Protein 1US0 (pdb70)

InterPro domains:
  IPR018170 Aldo/keto reductase, conserved site [PS00062] (145-162)
  IPR018170 Aldo/keto reductase, conserved site [PS00063] (261-276)
  IPR018170 Aldo/keto reductase, conserved site [PS00798] (39-56)
  IPR020471 Aldo-keto reductase [PIRSF000097] (2-316)
  IPR020471 Aldo-keto reductase [PR00069] (35-59)
  IPR020471 Aldo-keto reductase [PR00069] (95-113)
  IPR020471 Aldo-keto reductase [PR00069] (145-162)
  IPR020471 Aldo-keto reductase [PR00069] (181-210)
  IPR020471 Aldo-keto reductase [PR00069] (228-252)
  IPR020471 Aldo-keto reductase [PTHR11732] (6-294)
  IPR023210 NADP-dependent oxidoreductase domain [PF00248] (16-289)
  IPR036812 NAD(P)-dependent oxidoreductase domain superfamily [G3DSA:3.20.20.100] (2-316)
  IPR036812 NAD(P)-dependent oxidoreductase domain superfamily [SSF51430] (1-311)

Secondary structure (P-SEA, 3-state):
cccccccccccccccbbbbccccccccaaaaaaaaaaacccbbbbbcccccaaaaaaaaaaaaaacccccccbbbbbbbcccccccccaaaaaaaaaaaacccccccccccccccccccccccccccccccccccccaaaaaaaaaaaaaaccccccccccccaaaaaaaaacccccccccbbbbbbcccccaaaaaaaaaaacbbbbbccccccccccccccccccccccaaaaaaaaaacccaaaaaaaccccccbbbbbbbccaaaaaaaaccccccccaaaaaaaaacccccccccccccccccccccc

B-factor: mean 8.58, std 7.35, range [2.4, 56.89]

Sequence (313 aa):
MASRILLNNGAKMPILLGLGTWKSPPGQVTEAVKVAIDVGYRRHIDCAHVYQNENEVGVAIQEKLREEQVVVKREELFIVSKLWCTYHHEEKGLVKGACQKTLSDLLKKLDDYLDLYLIHWPPTGFKPPGKEFFPLDESGNVVPSSDDTTNNIILDTWAAMEELVDEGLVKAIGISNFNHHLLQVEMMIILNKPGLKYKPAVNQIECHPYYLLTTQQEEKKLLIIQQYYCCQQSSKKGGIIVVTAYSPLGSPDRRPWAKPEDPSLLEDPPRIKAIAAKHNKTTAQVLIRFPMQRNLVVIPKSVTPERIAAEENNFKVFFDDFFELSSQDMTTLLSYNRNWWRRVVCCALLSCTTSSHHKDYPFFH

Solvent-accessible surface area: 13868 Å² total

Foldseek 3Di:
DDQWDAWPLGDTHGLEEAECQPPDLVQLLVLLLLLLLLPHQEYEEEVVSVRLLSLLVNVVVCCVVVSDPPSSHAYEYEDAQLQLDLVRRVVSLVVSCVSSVHQAHAEYEHAAQFHAHHDDDSFPADPVLAGHGDPDGNQSSVVSVVVCCVVRRYSFYAYELAAVVRLVCQVPRVPRDDRHREYEYADELQRHCPPNCVSCVVVRYAYEHECLQVPCPDPPDDPPDDGQQPDPVLCVLCVVQ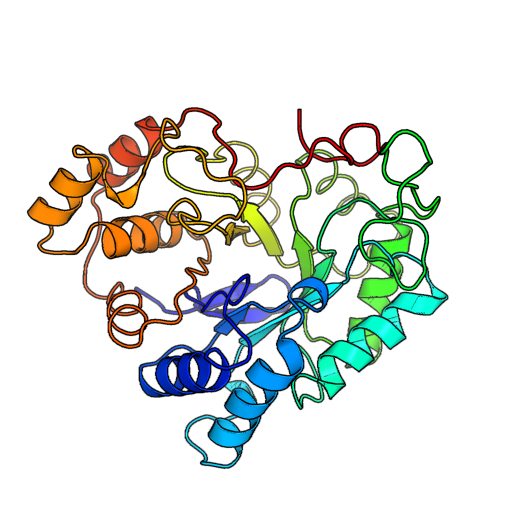VAHSLLSSSLLVVVVRHRYHYYDSPSVCSNSNVVNPPDDDDPVSNVVSNVNHNNDDPDADPSHVPTPRNHDD

GO terms:
  GO:0001758 retinal dehydrogenase (NAD+) activity (F, IDA)
  GO:0006060 D-sorbitol metabolic process (P, IDA)
  GO:0052650 all-trans-retinol dehydrogenase (NADP+) activity (F, EXP)
  GO:0004032 aldose reductase (NADPH) activity (F, EXP)
  GO:0047655 allyl-alcohol dehydrogenase activity (F, EXP)
  GO:0047956 glycerol dehydrogenase (NADP+) activity (F, EXP)
  GO:0001523 retinoid metabolic process (P, IMP)
  GO:0005576 extracellular region (C, TAS)
  GO:0004032 aldose reductase (NADPH) activity (F, TAS)
  GO:0005975 carbohydrate metabolic process (P, TAS)
  GO:0036130 prostaglandin H2 endoperoxidase reductase activity (F, IDA)
  GO:0005739 mitochondrion (C, HTP)
  GO:0005829 cytosol (C, TAS)
  GO:0046370 fructose biosynthetic process (P, TAS)
  GO:0006700 C21-steroid hormone biosynthetic process (P, TAS)
  GO:0005515 protein binding (F, IPI)
  GO:0005654 nucleoplasm (C, IDA)
  GO:0005829 cytosol (C, IDA)
  GO:0043795 glyceraldehyde oxidoreductase activity (F, IDA)
  GO:0004032 aldose reductase (NADPH) activity (F, IDA)

Nearest PDB structures (foldseek):
  6td8-assembly1_A  TM=1.002E+00  e=3.455E-65  Homo sapiens
  3lep-assembly1_A  TM=1.002E+00  e=6.275E-65  Homo sapiens
  3ld5-assembly1_A  TM=1.003E+00  e=8.977E-65  Homo sapiens
  6y1p-assembly1_A  TM=1.002E+00  e=1.011E-64  Homo sapiens
  2agt-assembly1_A  TM=1.002E+00  e=3.336E-64  Homo sapiens

CATH classification: 3.20.20.100

Organism: Homo sapiens (NCBI:txid9606)

Radius of gyration: 18.64 Å; Cα contacts (8 Å, |Δi|>4): 687; chains: 1; bounding box: 49×40×48 Å

Structure (mmCIF, N/CA/C/O backbone):
data_1US0
#
_entry.id   1US0
#
_cell.length_a   49.280
_cell.length_b   66.590
_cell.length_c   47.260
_cell.angle_alpha   90.00
_cell.angle_beta   92.40
_cell.angle_gamma   90.00
#
_symmetry.space_group_name_H-M   'P 1 21 1'
#
loop_
_entity.id
_entity.type
_entity.pdbx_description
1 polymer 'ALDOSE REDUCTASE'
2 non-polymer 'NADPH DIHYDRO-NICOTINAMIDE-ADENINE-DINUCLEOTIDE PHOSPHATE'
3 non-polymer IDD594
4 non-polymer 'CITRIC ACID'
5 water water
#
loop_
_atom_site.group_PDB
_atom_site.id
_atom_site.type_symbol
_atom_site.label_atom_id
_atom_site.label_alt_id
_atom_site.label_comp_id
_atom_site.label_asym_id
_atom_site.label_entity_id
_atom_site.label_seq_id
_atom_site.pdbx_PDB_ins_code
_atom_site.Cartn_x
_atom_site.Cartn_y
_atom_site.Cartn_z
_atom_site.occupancy
_atom_site.B_iso_or_equiv
_atom_site.auth_seq_id
_atom_site.auth_comp_id
_atom_site.auth_asym_id
_atom_site.auth_atom_id
_atom_site.pdbx_PDB_model_num
ATOM 1 N N . MET A 1 1 ? 18.709 11.104 41.491 0.80 38.73 0 MET A N 1
ATOM 2 C CA . MET A 1 1 ? 17.937 11.685 40.368 0.80 18.87 0 MET A CA 1
ATOM 3 C C . MET A 1 1 ? 16.479 11.264 40.309 0.80 18.00 0 MET A C 1
ATOM 4 O O . MET A 1 1 ? 16.161 10.141 40.705 0.80 21.88 0 MET A O 1
ATOM 9 N N . ALA A 1 2 ? 15.555 12.152 39.893 1.00 19.11 1 ALA A N 1
ATOM 10 C CA . ALA A 1 2 ? 14.153 11.844 39.611 1.00 21.42 1 ALA A CA 1
ATOM 11 C C . ALA A 1 2 ? 14.014 10.631 38.728 1.00 14.74 1 ALA A C 1
ATOM 12 O O . ALA A 1 2 ? 14.644 10.406 37.752 1.00 18.88 1 ALA A O 1
ATOM 14 N N . SER A 1 3 ? 13.077 9.810 39.095 1.00 12.44 2 SER A N 1
ATOM 15 C CA . SER A 1 3 ? 13.017 8.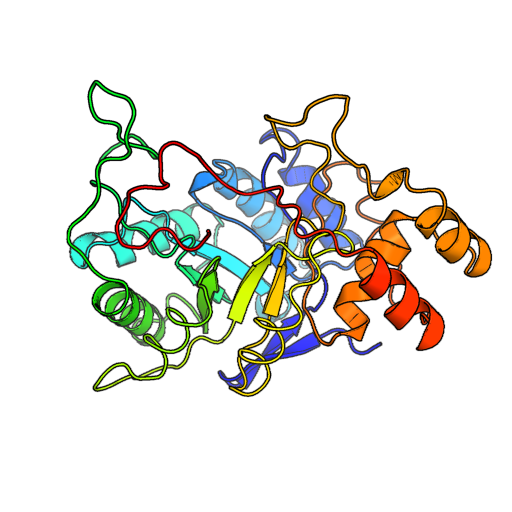507 38.519 1.00 11.44 2 SER A CA 1
ATOM 16 C C . SER A 1 3 ? 12.245 8.462 37.208 1.00 6.38 2 SER A C 1
ATOM 17 O O . SER A 1 3 ? 12.398 7.462 36.511 1.00 6.10 2 SER A O 1
ATOM 20 N N . ARG A 1 4 ? 11.435 9.462 36.891 1.00 6.33 3 ARG A N 1
ATOM 21 C CA . ARG A 1 4 ? 10.593 9.412 35.703 1.00 5.88 3 ARG A CA 1
ATOM 22 C C . ARG A 1 4 ? 10.791 10.674 34.880 1.00 6.50 3 ARG A C 1
ATOM 23 O O . ARG A 1 4 ? 11.139 11.709 35.410 1.00 10.28 3 ARG A O 1
ATOM 31 N N . ILE A 1 5 ? 10.519 10.546 33.584 1.00 5.74 4 ILE A N 1
ATOM 32 C CA . ILE A 1 5 ? 10.571 11.633 32.619 1.00 6.20 4 ILE A CA 1
ATOM 33 C C . ILE A 1 5 ? 9.172 11.830 32.066 1.00 6.04 4 ILE A C 1
ATOM 34 O O . ILE A 1 5 ? 8.408 10.887 31.787 1.00 6.48 4 ILE A O 1
ATOM 39 N N . LEU A 1 6 ? 8.793 13.088 31.859 1.00 7.23 5 LEU A N 1
ATOM 40 C CA . LEU A 1 6 ? 7.495 13.415 31.309 1.00 7.53 5 LEU A CA 1
ATOM 41 C C . LEU A 1 6 ? 7.475 13.258 29.812 1.00 7.42 5 LEU A C 1
ATOM 42 O O . LEU A 1 6 ? 8.283 13.868 29.108 1.00 10.24 5 LEU A O 1
ATOM 47 N N . LEU A 1 7 ? 6.513 12.500 29.322 1.00 5.95 6 LEU A N 1
ATOM 48 C CA . LEU A 1 7 ? 6.291 12.318 27.892 1.00 5.56 6 LEU A CA 1
ATOM 49 C C . LEU A 1 7 ? 5.297 13.349 27.360 1.00 5.86 6 LEU A C 1
ATOM 50 O O . LEU A 1 7 ? 4.490 13.935 28.101 1.00 6.30 6 LEU A O 1
ATOM 55 N N . ASN A 1 8 ? 5.327 13.486 26.043 1.00 5.73 7 ASN A N 1
ATOM 56 C CA . ASN A 1 8 ? 4.427 14.403 25.339 1.00 5.81 7 ASN A CA 1
ATOM 57 C C . ASN A 1 8 ? 3.007 13.907 25.217 1.00 5.85 7 ASN A C 1
ATOM 58 O O . ASN A 1 8 ? 2.154 14.594 24.639 1.00 7.05 7 ASN A O 1
ATOM 63 N N . ASN A 1 9 ? 2.647 12.770 25.851 1.00 5.77 8 ASN A N 1
ATOM 64 C CA . ASN A 1 9 ? 1.278 12.390 26.060 1.00 5.89 8 ASN A CA 1
ATOM 65 C C . ASN A 1 9 ? 0.795 12.725 27.471 1.00 5.93 8 ASN A C 1
ATOM 66 O O . ASN A 1 9 ? -0.345 12.368 27.816 1.00 7.19 8 ASN A O 1
ATOM 71 N N . GLY A 1 10 ? 1.625 13.396 28.258 1.00 6.35 9 GLY A N 1
ATOM 72 C CA . GLY A 1 10 ? 1.244 13.752 29.601 1.00 7.46 9 GLY A CA 1
ATOM 73 C C . GLY A 1 10 ? 1.527 12.721 30.679 1.00 7.56 9 GLY A C 1
ATOM 74 O O . GLY A 1 10 ? 1.282 13.035 31.847 1.00 10.39 9 GLY A O 1
ATOM 75 N N . ALA A 1 11 ? 1.993 11.538 30.311 1.00 6.52 10 ALA A N 1
ATOM 76 C CA . ALA A 1 11 ? 2.329 10.490 31.259 1.00 6.72 10 ALA A CA 1
ATOM 77 C C . ALA A 1 11 ? 3.816 10.540 31.587 1.00 6.28 10 ALA A C 1
ATOM 78 O O . ALA A 1 11 ? 4.624 11.021 30.838 1.00 7.80 10 ALA A O 1
ATOM 80 N N . LYS A 1 12 ? 4.154 9.909 32.720 1.00 6.20 11 LYS A N 1
ATOM 81 C CA . LYS A 1 12 ? 5.519 9.835 33.152 1.00 6.13 11 LYS A CA 1
ATOM 82 C C . LYS A 1 12 ? 6.078 8.411 32.936 1.00 5.87 11 LYS A C 1
ATOM 83 O O . LYS A 1 12 ? 5.394 7.416 33.169 1.00 7.53 11 LYS A O 1
ATOM 89 N N . MET A 1 13 ? 7.316 8.362 32.472 1.00 4.94 12 MET A N 1
ATOM 90 C CA . MET A 1 13 ? 7.970 7.114 32.099 1.00 4.45 12 MET A CA 1
ATOM 91 C C . MET A 1 13 ? 9.211 6.908 32.970 1.00 4.18 12 MET A C 1
ATOM 92 O O . MET A 1 13 ? 10.074 7.780 33.030 1.00 4.85 12 MET A O 1
ATOM 97 N N . PRO A 1 14 ? 9.352 5.754 33.625 1.00 3.89 13 PRO A N 1
ATOM 98 C CA . PRO A 1 14 ? 10.586 5.513 34.394 1.00 3.93 13 PRO A CA 1
ATOM 99 C C . PRO A 1 14 ? 11.798 5.505 33.489 1.00 3.92 13 PRO A C 1
ATOM 100 O O . PRO A 1 14 ? 11.828 4.826 32.459 1.00 4.29 13 PRO A O 1
ATOM 104 N N . ILE A 1 15 ? 12.838 6.233 33.912 1.00 4.10 14 ILE A N 1
ATOM 105 C CA . ILE A 1 15 ? 14.047 6.362 33.112 1.00 4.43 14 ILE A CA 1
ATOM 106 C C A ILE A 1 15 ? 14.936 5.140 33.040 0.65 4.01 14 ILE A C 1
ATOM 107 C C B ILE A 1 15 ? 14.843 5.050 33.236 0.35 3.74 14 ILE A C 1
ATOM 108 O O A ILE A 1 15 ? 15.829 5.092 32.213 0.65 4.16 14 ILE A O 1
ATOM 109 O O B ILE A 1 15 ? 15.658 4.832 32.323 0.35 5.01 14 ILE A O 1
ATOM 114 N N A LEU A 1 16 ? 14.664 4.195 33.948 0.65 3.72 15 LEU A N 1
ATOM 115 N N B LEU A 1 16 ? 14.681 4.161 34.207 0.35 3.71 15 LEU A N 1
ATOM 116 C CA A LEU A 1 16 ? 15.410 2.941 33.949 0.65 3.38 15 LEU A CA 1
ATOM 117 C CA B LEU A 1 16 ? 15.248 2.820 34.194 0.35 4.45 15 LEU A CA 1
ATOM 118 C C A LEU A 1 16 ? 14.371 1.839 33.819 0.65 3.80 15 LEU A C 1
ATOM 119 C C B LEU A 1 16 ? 14.217 1.788 33.773 0.35 4.08 15 LEU A C 1
ATOM 120 O O A LEU A 1 16 ? 13.415 1.754 34.585 0.65 6.14 15 LEU A O 1
ATOM 121 O O B LEU A 1 16 ? 13.163 1.756 34.386 0.35 4.24 15 LEU A O 1
ATOM 130 N N . GLY A 1 17 ? 14.579 0.964 32.822 1.00 3.49 16 GLY A N 1
ATOM 131 C CA . GLY A 1 17 ? 13.750 -0.200 32.616 1.00 3.60 16 GLY A CA 1
ATOM 132 C C . GLY A 1 17 ? 14.629 -1.435 32.425 1.00 3.24 16 GLY A C 1
ATOM 133 O O . GLY A 1 17 ? 15.820 -1.362 32.229 1.00 4.16 16 GLY A O 1
ATOM 134 N N . LEU A 1 18 ? 13.937 -2.592 32.470 1.00 3.21 17 LEU A N 1
ATOM 135 C CA . LEU A 1 18 ? 14.588 -3.873 32.248 1.00 2.99 17 LEU A CA 1
ATOM 136 C C . LEU A 1 18 ? 14.376 -4.319 30.802 1.00 2.76 17 LEU A C 1
ATOM 137 O O . LEU A 1 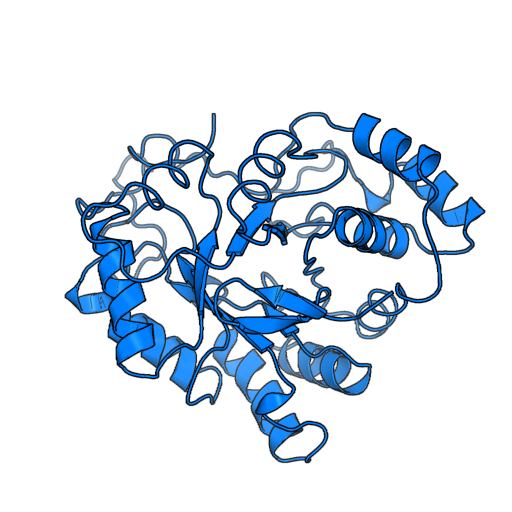18 ? 13.234 -4.478 30.352 1.00 3.49 17 LEU A O 1
ATOM 142 N N . GLY A 1 19 ? 15.486 -4.578 30.113 1.00 2.73 18 GLY A N 1
ATOM 143 C CA . GLY A 1 19 ? 15.418 -5.162 28.786 1.00 2.89 18 GLY A CA 1
ATOM 144 C C . GLY A 1 19 ? 15.168 -6.669 28.855 1.00 2.69 18 GLY A C 1
ATOM 145 O O . GLY A 1 19 ? 15.559 -7.328 29.815 1.00 3.33 18 GLY A O 1
ATOM 146 N N . THR A 1 20 ? 14.553 -7.200 27.782 1.00 2.79 19 THR A N 1
ATOM 147 C CA . THR A 1 20 ? 14.176 -8.603 27.740 1.00 2.86 19 THR A CA 1
ATOM 148 C C . THR A 1 20 ? 14.578 -9.324 26.462 1.00 2.90 19 THR A C 1
ATOM 149 O O . THR A 1 20 ? 14.284 -10.524 26.332 1.00 3.50 19 THR A O 1
ATOM 153 N N . TRP A 1 21 ? 15.249 -8.659 25.516 1.00 2.88 20 TRP A N 1
ATOM 154 C CA . TRP A 1 21 ? 15.715 -9.390 24.339 1.00 2.98 20 TRP A CA 1
ATOM 155 C C . TRP A 1 21 ? 16.812 -10.359 24.769 1.00 2.94 20 TRP A C 1
ATOM 156 O O . TRP A 1 21 ? 17.777 -9.945 25.426 1.00 3.27 20 TRP A O 1
ATOM 167 N N . LYS A 1 22 ? 16.653 -11.621 24.364 1.00 3.20 21 LYS A N 1
ATOM 168 C CA . LYS A 1 22 ? 17.582 -12.705 24.633 1.00 3.54 21 LYS A CA 1
ATOM 169 C C . LYS A 1 22 ? 17.384 -13.306 26.010 1.00 4.05 21 LYS A C 1
ATOM 170 O O . LYS A 1 22 ? 18.049 -14.288 26.336 1.00 6.59 21 LYS A O 1
ATOM 176 N N . SER A 1 23 ? 16.479 -12.764 26.827 1.00 3.56 22 SER A N 1
ATOM 177 C CA . SER A 1 23 ? 16.249 -13.350 28.135 1.00 3.67 22 SER A CA 1
ATOM 178 C C . SER A 1 23 ? 15.536 -14.679 27.929 1.00 4.00 22 SER A C 1
ATOM 179 O O . SER A 1 23 ? 14.441 -14.698 27.369 1.00 4.47 22 SER A O 1
ATOM 182 N N . PRO A 1 24 ? 16.135 -15.798 28.328 1.00 4.26 23 PRO A N 1
ATOM 183 C CA . PRO A 1 24 ? 15.534 -17.081 27.964 1.00 4.62 23 PRO A CA 1
ATOM 184 C C . PRO A 1 24 ? 14.165 -17.221 28.598 1.00 4.54 23 PRO A C 1
ATOM 185 O O . PRO A 1 24 ? 13.942 -16.757 29.721 1.00 4.76 23 PRO A O 1
ATOM 189 N N . PRO A 1 25 ? 13.265 -17.925 27.945 1.00 4.92 24 PRO A N 1
ATOM 190 C CA . PRO A 1 25 ? 11.920 -18.020 28.506 1.00 5.63 24 PRO A CA 1
ATOM 191 C C . PRO A 1 25 ? 11.858 -18.701 29.826 1.00 6.26 24 PRO A C 1
ATOM 192 O O . PRO A 1 25 ? 10.985 -18.376 30.627 1.00 7.93 24 PRO A O 1
ATOM 196 N N . GLY A 1 26 ? 12.795 -19.602 30.108 1.00 6.34 25 GLY A N 1
ATOM 197 C CA . GLY A 1 26 ? 12.859 -20.253 31.404 1.00 7.55 25 GLY A CA 1
ATOM 198 C C . GLY A 1 26 ? 13.512 -19.468 32.506 1.00 7.75 25 GLY A C 1
ATOM 199 O O . GLY A 1 26 ? 13.565 -19.904 33.639 1.00 10.30 25 GLY A O 1
ATOM 200 N N . GLN A 1 27 ? 14.030 -18.274 32.165 1.00 6.12 26 GLN A N 1
ATOM 201 C CA . GLN A 1 27 ? 14.674 -17.404 33.132 1.00 6.54 26 GLN A CA 1
ATOM 202 C C . GLN A 1 27 ? 13.972 -16.061 33.267 1.00 5.99 26 GLN A C 1
ATOM 203 O O . GLN A 1 27 ? 14.183 -15.359 34.272 1.00 7.12 26 GLN A O 1
ATOM 210 N N . VAL A 1 28 ? 13.214 -15.629 32.266 1.00 5.36 27 VAL A N 1
ATOM 211 C CA . VAL A 1 28 ? 12.767 -14.249 32.254 1.00 4.57 27 VAL A CA 1
ATOM 212 C C . VAL A 1 28 ? 11.641 -14.003 33.257 1.00 4.72 27 VAL A C 1
ATOM 213 O O . VAL A 1 28 ? 11.487 -12.880 33.732 1.00 4.54 27 VAL A O 1
ATOM 217 N N . THR A 1 29 ? 10.833 -15.022 33.598 1.00 4.85 28 THR A N 1
ATOM 218 C CA . THR A 1 29 ? 9.804 -14.793 34.603 1.00 4.57 28 THR A CA 1
ATOM 219 C C . THR A 1 29 ? 10.472 -14.414 35.932 1.00 4.64 28 THR A C 1
ATOM 220 O O . THR A 1 29 ? 10.090 -13.426 36.559 1.00 4.50 28 THR A O 1
ATOM 224 N N . GLU A 1 30 ? 11.465 -15.195 36.358 1.00 5.48 29 GLU A N 1
ATOM 225 C CA . GLU A 1 30 ? 12.177 -14.827 37.586 1.00 6.10 29 GLU A CA 1
ATOM 226 C C . GLU A 1 30 ? 12.877 -13.507 37.442 1.00 5.48 29 GLU A C 1
ATOM 227 O O . GLU A 1 30 ? 12.912 -12.718 38.393 1.00 6.21 29 GLU A O 1
ATOM 238 N N . ALA A 1 31 ? 13.470 -13.203 36.274 1.00 5.24 30 ALA A N 1
ATOM 239 C CA . ALA A 1 31 ? 14.173 -11.944 36.115 1.00 5.31 30 ALA A CA 1
ATOM 240 C C . ALA A 1 31 ? 13.237 -10.766 36.357 1.00 4.53 30 ALA A C 1
ATOM 241 O O . ALA A 1 31 ? 13.604 -9.801 37.031 1.00 5.02 30 ALA A O 1
ATOM 243 N N . VAL A 1 32 ? 12.051 -10.831 35.762 1.00 4.13 31 VAL A N 1
ATOM 244 C CA . VAL A 1 32 ? 11.103 -9.733 35.897 1.00 3.63 31 VAL A CA 1
ATOM 245 C C . VAL A 1 32 ? 10.560 -9.665 37.331 1.00 3.74 31 VAL A C 1
ATOM 246 O O . VAL A 1 32 ? 10.363 -8.573 37.857 1.00 4.00 31 VAL A O 1
ATOM 250 N N . LYS A 1 33 ? 10.306 -10.821 37.952 1.00 3.83 32 LYS A N 1
ATOM 251 C CA . LYS A 1 33 ? 9.877 -10.807 39.344 1.00 3.91 32 LYS A CA 1
ATOM 252 C C . LYS A 1 33 ? 10.913 -10.137 40.238 1.00 3.99 32 LYS A C 1
ATOM 253 O O . LYS A 1 33 ? 10.568 -9.295 41.076 1.00 4.26 32 LYS A O 1
ATOM 259 N N . VAL A 1 34 ? 12.178 -10.532 40.078 1.00 3.99 33 VAL A N 1
ATOM 260 C CA . VAL A 1 34 ? 13.246 -9.921 40.853 1.00 4.20 33 VAL A CA 1
ATOM 261 C C . VAL A 1 34 ? 13.323 -8.431 40.565 1.00 3.94 33 VAL A C 1
ATOM 262 O O . VAL A 1 34 ? 13.435 -7.615 41.484 1.00 4.25 33 VAL A O 1
ATOM 266 N N . ALA A 1 35 ? 13.273 -8.062 39.277 1.00 3.86 34 ALA A N 1
ATOM 267 C CA . ALA A 1 35 ? 13.359 -6.664 38.919 1.00 3.80 34 ALA A CA 1
ATOM 268 C C . ALA A 1 35 ? 12.280 -5.858 39.643 1.00 3.66 34 ALA A C 1
ATOM 269 O O . ALA A 1 35 ? 12.568 -4.818 40.230 1.00 3.78 34 ALA A O 1
ATOM 271 N N . ILE A 1 36 ? 11.032 -6.315 39.586 1.00 3.58 35 ILE A N 1
ATOM 272 C CA . ILE A 1 36 ? 9.968 -5.580 40.255 1.00 3.55 35 ILE A CA 1
ATOM 273 C C . ILE A 1 36 ? 10.215 -5.537 41.768 1.00 3.57 35 ILE A C 1
ATOM 274 O O . ILE A 1 36 ? 10.042 -4.496 42.410 1.00 4.05 35 ILE A O 1
ATOM 279 N N . ASP A 1 37 ? 10.654 -6.649 42.356 1.00 3.74 36 ASP A N 1
ATOM 280 C CA . ASP A 1 37 ? 10.928 -6.654 43.783 1.00 3.83 36 ASP A CA 1
ATOM 281 C C . ASP A 1 37 ? 11.991 -5.643 44.187 1.00 3.95 36 ASP A C 1
ATOM 282 O O . ASP A 1 37 ? 11.895 -5.121 45.299 1.00 5.15 36 ASP A O 1
ATOM 287 N N . VAL A 1 38 ? 12.988 -5.392 43.329 1.00 3.83 37 VAL A N 1
ATOM 288 C CA . VAL A 1 38 ? 14.083 -4.497 43.689 1.00 4.00 37 VAL A CA 1
ATOM 289 C C . VAL A 1 38 ? 13.883 -3.082 43.178 1.00 4.43 37 VAL A C 1
ATOM 290 O O . VAL A 1 38 ? 14.768 -2.253 43.404 1.00 6.20 37 VAL A O 1
ATOM 294 N N . GLY A 1 39 ? 12.747 -2.790 42.531 1.00 4.10 38 GLY A N 1
ATOM 295 C CA . GLY A 1 39 ? 12.372 -1.432 42.246 1.00 4.35 38 GLY A CA 1
ATOM 296 C C . GLY A 1 39 ? 12.071 -1.101 40.802 1.00 3.83 38 GLY A C 1
ATOM 297 O O . GLY A 1 39 ? 11.576 -0.018 40.528 1.00 4.29 38 GLY A O 1
ATOM 298 N N . TYR A 1 40 ? 12.376 -1.991 39.856 1.00 3.71 39 TYR A N 1
ATOM 299 C CA . TYR A 1 40 ? 12.062 -1.653 38.482 1.00 3.64 39 TYR A CA 1
ATOM 300 C C . TYR A 1 40 ? 10.555 -1.523 38.307 1.00 3.67 39 TYR A C 1
ATOM 301 O O . TYR A 1 40 ? 9.769 -2.326 38.818 1.00 4.13 39 TYR A O 1
ATOM 310 N N A ARG A 1 41 ? 10.207 -0.509 37.501 0.71 3.74 40 ARG A N 1
ATOM 311 N N B ARG A 1 41 ? 10.149 -0.551 37.486 0.29 3.79 40 ARG A N 1
ATOM 312 C CA A ARG A 1 41 ? 8.810 -0.213 37.229 0.71 3.69 40 ARG A CA 1
ATOM 313 C CA B ARG A 1 41 ? 8.710 -0.416 37.189 0.29 4.28 40 ARG A CA 1
ATOM 314 C C A ARG A 1 41 ? 8.543 -0.098 35.728 0.71 3.49 40 ARG A C 1
ATOM 315 C C B ARG A 1 41 ? 8.462 -0.487 35.686 0.29 3.66 40 ARG A C 1
ATOM 316 O O A ARG A 1 41 ? 7.467 0.314 35.358 0.71 5.63 40 ARG A O 1
ATOM 317 O O B ARG A 1 41 ? 7.331 -0.576 35.219 0.29 5.44 40 ARG A O 1
ATOM 326 N N . HIS A 1 42 ? 9.524 -0.448 34.916 1.00 3.85 41 HIS A N 1
ATOM 327 C CA . HIS A 1 42 ? 9.470 -0.320 33.458 1.00 3.38 41 HIS A CA 1
ATOM 328 C C . HIS A 1 42 ? 10.127 -1.579 32.902 1.00 3.06 41 HIS A C 1
ATOM 329 O O . HIS A 1 42 ? 11.238 -1.913 33.291 1.00 3.32 41 HIS A O 1
ATOM 336 N N . ILE A 1 43 ? 9.389 -2.268 32.021 1.00 3.04 42 ILE A N 1
ATOM 337 C CA . ILE A 1 43 ? 9.892 -3.458 31.339 1.00 2.84 42 ILE A CA 1
ATOM 338 C C . ILE A 1 43 ? 9.767 -3.201 29.836 1.00 2.73 42 ILE A C 1
ATOM 339 O O . ILE A 1 43 ? 8.704 -2.793 29.374 1.00 3.32 42 ILE A O 1
ATOM 344 N N . ASP A 1 44 ? 10.867 -3.438 29.109 1.00 2.65 43 ASP A N 1
ATOM 345 C CA . ASP A 1 44 ? 10.878 -3.308 27.661 1.00 2.47 43 ASP A CA 1
ATOM 346 C C . ASP A 1 44 ? 10.742 -4.695 27.028 1.00 2.55 43 ASP A C 1
ATOM 347 O O . ASP A 1 44 ? 11.565 -5.562 27.284 1.00 3.17 43 ASP A O 1
ATOM 352 N N . CYS A 1 45 ? 9.703 -4.829 26.199 1.00 2.61 44 CYS A N 1
ATOM 353 C CA . CYS A 1 45 ? 9.297 -6.100 25.640 1.00 2.63 44 CYS A CA 1
ATOM 354 C C . CYS A 1 45 ? 9.193 -5.995 24.124 1.00 2.53 44 CYS A C 1
ATOM 355 O O . CYS A 1 45 ? 9.191 -4.891 23.556 1.00 2.85 44 CYS A O 1
ATOM 360 N N . ALA A 1 46 ? 9.016 -7.139 23.470 1.00 2.70 45 ALA A N 1
ATOM 361 C CA . ALA A 1 46 ? 8.620 -7.119 22.071 1.00 2.66 45 ALA A CA 1
ATOM 362 C C . ALA A 1 46 ? 8.096 -8.492 21.699 1.00 2.76 45 ALA A C 1
ATOM 363 O O . ALA A 1 46 ? 8.623 -9.512 22.111 1.00 3.09 45 ALA A O 1
ATOM 365 N N . HIS A 1 47 ? 7.102 -8.519 20.780 1.00 2.96 46 HIS A N 1
ATOM 366 C CA . HIS A 1 47 ? 6.614 -9.791 20.290 1.00 2.95 46 HIS A CA 1
ATOM 367 C C . HIS A 1 47 ? 7.725 -10.620 19.665 1.00 2.89 46 HIS A C 1
ATOM 368 O O . HIS A 1 47 ? 7.781 -11.839 19.841 1.00 3.35 46 HIS A O 1
ATOM 375 N N . VAL A 1 48 ? 8.623 -9.974 18.906 1.00 2.84 47 VAL A N 1
ATOM 376 C CA . VAL A 1 48 ? 9.657 -10.722 18.198 1.00 2.83 47 VAL A CA 1
ATOM 377 C C . VAL A 1 48 ? 10.630 -11.397 19.157 1.00 2.78 47 VAL A C 1
ATOM 378 O O . VAL A 1 48 ? 11.356 -12.311 18.768 1.00 3.33 47 VAL A O 1
ATOM 382 N N . TYR A 1 49 ? 10.681 -10.951 20.428 1.00 2.77 48 TYR A N 1
ATOM 383 C CA . TYR A 1 49 ? 11.591 -11.568 21.379 1.00 2.81 48 TYR A CA 1
ATOM 384 C C . TYR A 1 49 ? 11.121 -12.959 21.821 1.00 2.99 48 TYR A C 1
ATOM 385 O O . TYR A 1 49 ? 11.908 -13.690 22.434 1.00 3.61 48 TYR A O 1
ATOM 394 N N . GLN A 1 50 ? 9.858 -13.305 21.551 1.00 2.76 49 GLN A N 1
ATOM 395 C CA . GLN A 1 50 ? 9.330 -14.652 21.755 1.00 2.94 49 GLN A CA 1
ATOM 396 C C . GLN A 1 50 ? 9.230 -15.043 23.222 1.00 3.58 49 GLN A C 1
ATOM 397 O O . GLN A 1 50 ? 9.149 -16.220 23.535 1.00 7.65 49 GLN A O 1
ATOM 403 N N . ASN A 1 51 ? 9.184 -14.078 24.125 1.00 2.89 50 ASN A N 1
ATOM 404 C CA . ASN A 1 51 ? 9.127 -14.359 25.544 1.00 2.90 50 ASN A CA 1
ATOM 405 C C . ASN A 1 51 ? 8.101 -13.499 26.273 1.00 2.89 50 ASN A C 1
ATOM 406 O O . ASN A 1 51 ? 8.121 -13.444 27.505 1.00 3.25 50 ASN A O 1
ATOM 411 N N . GLU A 1 52 ? 7.169 -12.871 25.547 1.00 3.01 51 GLU A N 1
ATOM 412 C CA . GLU A 1 52 ? 6.211 -12.029 26.235 1.00 2.97 51 GLU A CA 1
ATOM 413 C C . GLU A 1 52 ? 5.277 -12.822 27.144 1.00 3.02 51 GLU A C 1
ATOM 414 O O . GLU A 1 52 ? 4.840 -12.303 28.171 1.00 3.35 51 GLU A O 1
ATOM 420 N N . ASN A 1 53 ? 4.935 -14.071 26.795 1.00 3.15 52 ASN A N 1
ATOM 421 C CA . ASN A 1 53 ? 4.069 -14.825 27.702 1.00 3.18 52 ASN A CA 1
ATOM 422 C C . ASN A 1 53 ? 4.719 -14.937 29.085 1.00 3.15 52 ASN A C 1
ATOM 423 O O . ASN A 1 53 ? 4.066 -14.745 30.119 1.00 3.59 52 ASN A O 1
ATOM 428 N N . GLU A 1 54 ? 6.006 -15.269 29.092 1.00 3.28 53 GLU A N 1
ATOM 429 C CA . GLU A 1 54 ? 6.746 -15.477 30.331 1.00 3.45 53 GLU A CA 1
ATOM 430 C C . GLU A 1 54 ? 7.000 -14.174 31.069 1.00 3.34 53 GLU A C 1
ATOM 431 O O . GLU A 1 54 ? 6.940 -14.128 32.308 1.00 3.98 53 GLU A O 1
ATOM 437 N N . VAL A 1 55 ? 7.262 -13.077 30.343 1.00 3.30 54 VAL A N 1
ATOM 438 C CA . VAL A 1 55 ? 7.312 -11.774 30.991 1.00 3.27 54 VAL A CA 1
ATOM 439 C C . VAL A 1 55 ? 5.967 -11.496 31.673 1.00 3.35 54 VAL A C 1
ATOM 440 O O . VAL A 1 55 ? 5.900 -11.029 32.810 1.00 3.80 54 VAL A O 1
ATOM 444 N N . GLY A 1 56 ? 4.882 -11.771 30.942 1.00 3.36 55 GLY A N 1
ATOM 445 C CA . GLY A 1 56 ? 3.552 -11.530 31.459 1.00 3.53 55 GLY A CA 1
ATOM 446 C C . GLY A 1 56 ? 3.245 -12.321 32.722 1.00 3.47 55 GLY A C 1
ATOM 447 O O . GLY A 1 56 ? 2.562 -11.821 33.611 1.00 3.87 55 GLY A O 1
ATOM 448 N N . VAL A 1 57 ? 3.720 -13.569 32.801 1.00 3.56 56 VAL A N 1
ATOM 449 C CA . VAL A 1 57 ? 3.498 -14.334 34.015 1.00 3.58 56 VAL A CA 1
ATOM 450 C C . VAL A 1 57 ? 4.050 -13.576 35.216 1.00 3.66 56 VAL A C 1
ATOM 451 O O . VAL A 1 57 ? 3.420 -13.522 36.283 1.00 4.12 56 VAL A O 1
ATOM 455 N N . ALA A 1 58 ? 5.252 -13.018 35.067 1.00 3.53 57 ALA A N 1
ATOM 456 C CA . ALA A 1 58 ? 5.861 -12.276 36.157 1.00 3.61 57 ALA A CA 1
ATOM 457 C C . ALA A 1 58 ? 5.069 -11.027 36.521 1.00 3.70 57 ALA A C 1
ATOM 458 O O . ALA A 1 58 ? 4.850 -10.737 37.697 1.00 4.23 57 ALA A O 1
ATOM 460 N N . ILE A 1 59 ? 4.704 -10.243 35.493 1.00 3.81 58 ILE A N 1
ATOM 461 C CA . ILE A 1 59 ? 3.939 -9.025 35.750 1.00 4.00 58 ILE A CA 1
ATOM 462 C C . ILE A 1 59 ? 2.658 -9.363 36.503 1.00 4.25 58 ILE A C 1
ATOM 463 O O . ILE A 1 59 ? 2.311 -8.743 37.509 1.00 4.69 58 ILE A O 1
ATOM 468 N N . GLN A 1 60 ? 1.934 -10.359 35.989 1.00 4.70 59 GLN A N 1
ATOM 469 C CA . GLN A 1 60 ? 0.652 -10.702 36.582 1.00 5.10 59 GLN A CA 1
ATOM 470 C C . GLN A 1 60 ? 0.816 -11.180 38.010 1.00 5.04 59 GLN A C 1
ATOM 471 O O . GLN A 1 60 ? -0.004 -10.858 38.866 1.00 5.66 59 GLN A O 1
ATOM 482 N N . GLU A 1 61 ? 1.853 -11.974 38.277 1.00 4.98 60 GLU A N 1
ATOM 483 C CA . GLU A 1 61 ? 2.046 -12.443 39.621 1.00 5.56 60 GLU A CA 1
ATOM 484 C C . GLU A 1 61 ? 2.335 -11.298 40.572 1.00 4.91 60 GLU A C 1
ATOM 485 O O . GLU A 1 61 ? 1.850 -11.303 41.705 1.00 5.96 60 GLU A O 1
ATOM 491 N N . LYS A 1 62 ? 3.156 -10.337 40.148 1.00 4.28 61 LYS A N 1
ATOM 492 C CA . LYS A 1 62 ? 3.466 -9.228 41.029 1.00 4.37 61 LYS A CA 1
ATOM 493 C C . LYS A 1 62 ? 2.268 -8.309 41.238 1.00 4.42 61 LYS A C 1
ATOM 494 O O . LYS A 1 62 ? 2.100 -7.760 42.328 1.00 5.31 61 LYS A O 1
ATOM 500 N N . LEU A 1 63 ? 1.407 -8.167 40.224 1.00 4.43 62 LEU A N 1
ATOM 501 C CA . LEU A 1 63 ? 0.162 -7.456 40.414 1.00 4.93 62 LEU A CA 1
ATOM 502 C C . LEU A 1 63 ? -0.757 -8.222 41.361 1.00 5.69 62 LEU A C 1
ATOM 503 O O . LEU A 1 63 ? -1.367 -7.619 42.268 1.00 6.74 62 LEU A O 1
ATOM 508 N N . ARG A 1 64 ? -0.865 -9.532 41.185 1.00 6.26 63 ARG A N 1
ATOM 509 C CA . ARG A 1 64 ? -1.727 -10.332 42.037 1.00 7.49 63 ARG A CA 1
ATOM 510 C C . ARG A 1 64 ? -1.220 -10.305 43.505 1.00 7.43 63 ARG A C 1
ATOM 511 O O . ARG A 1 64 ? -2.065 -10.220 44.421 1.00 9.33 63 ARG A O 1
ATOM 519 N N A GLU A 1 65 ? 0.065 -10.435 43.716 0.67 6.80 64 GLU A N 1
ATOM 520 N N B GLU A 1 65 ? 0.044 -10.320 43.671 0.33 6.51 64 GLU A N 1
ATOM 521 C CA A GLU A 1 65 ? 0.788 -10.304 44.979 0.67 5.65 64 GLU A CA 1
ATOM 522 C CA B GLU A 1 65 ? 0.342 -10.310 45.110 0.33 7.11 64 GLU A CA 1
ATOM 523 C C A GLU A 1 65 ? 0.592 -8.911 45.587 0.67 5.82 64 GLU A C 1
ATOM 524 C C B GLU A 1 65 ? 0.421 -8.909 45.624 0.33 6.64 64 GLU A C 1
ATOM 525 O O A GLU A 1 65 ? 0.878 -8.747 46.798 0.67 6.26 64 GLU A O 1
ATOM 526 O O B GLU A 1 65 ? 0.766 -8.716 46.774 0.33 7.60 64 GLU A O 1
ATOM 536 N N . GLN A 1 66 ? 0.191 -7.903 44.821 1.00 6.37 65 GLN A N 1
ATOM 537 C CA . GLN A 1 66 ? 0.096 -6.524 45.279 1.00 6.25 65 GLN A CA 1
ATOM 538 C C . GLN A 1 66 ? 1.442 -5.992 45.716 1.00 5.57 65 GLN A C 1
ATOM 539 O O . GLN A 1 66 ? 1.551 -5.174 46.609 1.00 6.26 65 GLN A O 1
ATOM 545 N N . VAL A 1 67 ? 2.499 -6.436 45.004 1.00 5.44 66 VAL A N 1
ATOM 546 C CA . VAL A 1 67 ? 3.791 -5.815 45.134 1.00 5.31 66 VAL A CA 1
ATOM 547 C C . VAL A 1 67 ? 3.798 -4.424 44.544 1.00 5.39 66 VAL A C 1
ATOM 548 O O . VAL A 1 67 ? 4.475 -3.526 45.012 1.00 6.79 66 VAL A O 1
ATOM 552 N N A VAL A 1 68 ? 3.019 -4.274 43.455 0.71 5.58 67 VAL A N 1
ATOM 553 N N B VAL A 1 68 ? 2.997 -4.269 43.496 0.29 4.64 67 VAL A N 1
ATOM 554 C CA A VAL A 1 68 ? 2.821 -3.084 42.712 0.71 5.76 67 VAL A CA 1
ATOM 555 C CA B VAL A 1 68 ? 3.013 -3.012 42.739 0.29 5.33 67 VAL A CA 1
ATOM 556 C C A VAL A 1 68 ? 1.389 -3.021 42.237 0.71 6.04 67 VAL A C 1
ATOM 557 C C B VAL A 1 68 ? 1.604 -2.909 42.194 0.29 5.06 67 VAL A C 1
ATOM 558 O O A VAL A 1 68 ? 0.776 -4.057 42.078 0.71 7.12 67 VAL A O 1
ATOM 559 O O B VAL A 1 68 ? 0.946 -3.932 41.978 0.29 5.61 67 VAL A O 1
ATOM 566 N N . LYS A 1 69 ? 0.996 -1.770 41.923 1.00 6.93 68 LYS A N 1
ATOM 567 C CA . LYS A 1 69 ? -0.245 -1.541 41.236 1.00 7.77 68 LYS A CA 1
ATOM 568 C C . LYS A 1 69 ? 0.016 -1.362 39.734 1.00 5.85 68 LYS A C 1
ATOM 569 O O . LYS A 1 69 ? 1.060 -0.871 39.338 1.00 6.09 68 LYS A O 1
ATOM 575 N N . ARG A 1 70 ? -0.974 -1.687 38.925 1.00 5.89 69 ARG A N 1
ATOM 576 C CA . ARG A 1 70 ? -0.790 -1.554 37.480 1.00 5.27 69 ARG A CA 1
ATOM 577 C C . ARG A 1 70 ? -0.416 -0.150 37.080 1.00 5.04 69 ARG A C 1
ATOM 578 O O . ARG A 1 70 ? 0.420 0.043 36.188 1.00 5.27 69 ARG A O 1
ATOM 586 N N . GLU A 1 71 ? -1.003 0.862 37.726 1.00 5.46 70 GLU A N 1
ATOM 587 C CA . GLU A 1 71 ? -0.707 2.241 37.374 1.00 6.39 70 GLU A CA 1
ATOM 588 C C . GLU A 1 71 ? 0.735 2.599 37.608 1.00 6.01 70 GLU A C 1
ATOM 589 O O . GLU A 1 71 ? 1.227 3.590 37.046 1.00 7.51 70 GLU A O 1
ATOM 595 N N . GLU A 1 72 ? 1.434 1.880 38.495 1.00 5.42 71 GLU A N 1
ATOM 596 C CA . GLU A 1 72 ? 2.826 2.137 38.806 1.00 6.14 71 GLU A CA 1
ATOM 597 C C . GLU A 1 72 ? 3.804 1.463 37.838 1.00 5.44 71 GLU A C 1
ATOM 598 O O . GLU A 1 72 ? 4.994 1.728 37.902 1.00 7.88 71 GLU A O 1
ATOM 604 N N . LEU A 1 73 ? 3.299 0.558 37.002 1.00 4.34 72 LEU A N 1
ATOM 605 C CA . LEU A 1 73 ? 4.150 -0.087 36.015 1.00 3.93 72 LEU A CA 1
ATOM 606 C C . LEU A 1 73 ? 4.050 0.660 34.692 1.00 3.84 72 LEU A C 1
ATOM 607 O O . LEU A 1 73 ? 3.027 1.246 34.348 1.00 4.64 72 LEU A O 1
ATOM 612 N N . PHE A 1 74 ? 5.146 0.543 33.931 1.00 3.58 73 PHE A N 1
ATOM 613 C CA . PHE A 1 74 ? 5.255 1.152 32.613 1.00 3.37 73 PHE A CA 1
ATOM 614 C C . PHE A 1 74 ? 5.757 0.051 31.680 1.00 3.11 73 PHE A C 1
ATOM 615 O O . PHE A 1 74 ? 6.932 -0.279 31.670 1.00 3.55 73 PHE A O 1
ATOM 623 N N . ILE A 1 75 ? 4.799 -0.553 30.954 1.00 3.03 74 ILE A N 1
ATOM 624 C CA . ILE A 1 75 ? 5.123 -1.710 30.135 1.00 2.99 74 ILE A CA 1
ATOM 625 C C . ILE A 1 75 ? 5.138 -1.268 28.670 1.00 2.92 74 ILE A C 1
ATOM 626 O O . ILE A 1 75 ? 4.178 -0.664 28.184 1.00 3.43 74 ILE A O 1
ATOM 631 N N . VAL A 1 76 ? 6.251 -1.583 28.007 1.00 2.88 75 VAL A N 1
ATOM 632 C CA . VAL A 1 76 ? 6.504 -1.198 26.629 1.00 2.74 75 VAL A CA 1
ATOM 633 C C . VAL A 1 76 ? 6.567 -2.450 25.773 1.00 2.69 75 VAL A C 1
ATOM 634 O O . VAL A 1 76 ? 7.225 -3.421 26.132 1.00 3.11 75 VAL A O 1
ATOM 638 N N . SER A 1 77 ? 5.910 -2.417 24.600 1.00 2.63 76 SER A N 1
ATOM 639 C CA . SER A 1 77 ? 6.174 -3.434 23.605 1.00 2.56 76 SER A CA 1
ATOM 640 C C . SER A 1 77 ? 6.242 -2.771 22.238 1.00 2.40 76 SER A C 1
ATOM 641 O O . SER A 1 77 ? 6.209 -1.547 22.118 1.00 2.77 76 SER A O 1
ATOM 644 N N . LYS A 1 78 ? 6.386 -3.623 21.212 1.00 2.58 77 LYS A N 1
ATOM 645 C CA . LYS A 1 78 ? 6.735 -3.145 19.890 1.00 2.59 77 LYS A CA 1
ATOM 646 C C . LYS A 1 78 ? 6.038 -4.012 18.848 1.00 2.59 77 LYS A C 1
ATOM 647 O O . LYS A 1 78 ? 5.994 -5.244 18.969 1.00 3.01 77 LYS A O 1
ATOM 653 N N . LEU A 1 79 ? 5.549 -3.331 17.819 1.00 2.68 78 LEU A N 1
ATOM 654 C CA . LEU A 1 79 ? 4.907 -3.926 16.650 1.00 2.67 78 LEU A CA 1
ATOM 655 C C . LEU A 1 79 ? 5.988 -4.455 15.713 1.00 2.67 78 LEU A C 1
ATOM 656 O O . LEU A 1 79 ? 6.827 -3.679 15.247 1.00 3.05 78 LEU A O 1
ATOM 661 N N . TRP A 1 80 ? 5.965 -5.757 15.424 1.00 2.79 79 TRP A N 1
ATOM 662 C CA . TRP A 1 80 ? 6.995 -6.310 14.562 1.00 2.81 79 TRP A CA 1
ATOM 663 C C . TRP A 1 80 ? 6.718 -5.966 13.094 1.00 2.94 79 TRP A C 1
ATOM 664 O O . TRP A 1 80 ? 5.623 -5.594 12.681 1.00 3.41 79 TRP A O 1
ATOM 675 N N . CYS A 1 81 ? 7.794 -6.091 12.300 1.00 3.00 80 CYS A N 1
ATOM 676 C CA . CYS A 1 81 ? 7.844 -5.635 10.928 1.00 3.10 80 CYS A CA 1
ATOM 677 C C . CYS A 1 81 ? 6.856 -6.331 10.003 1.00 3.14 80 CYS A C 1
ATOM 678 O O . CYS A 1 81 ? 6.469 -5.736 8.991 1.00 3.71 80 CYS A O 1
ATOM 681 N N . THR A 1 82 ? 6.477 -7.569 10.308 1.00 3.26 81 THR A N 1
ATOM 682 C CA . THR A 1 82 ? 5.531 -8.319 9.493 1.00 3.35 81 THR A CA 1
ATOM 683 C C . THR A 1 82 ? 4.078 -7.978 9.799 1.00 3.63 81 THR A C 1
ATOM 684 O O . THR A 1 82 ? 3.172 -8.623 9.260 1.00 4.38 81 THR A O 1
ATOM 688 N N . TYR A 1 83 ? 3.846 -6.932 10.615 1.00 3.67 82 TYR A N 1
ATOM 689 C CA . TYR A 1 83 ? 2.500 -6.530 10.978 1.00 4.09 82 TYR A CA 1
ATOM 690 C C . TYR A 1 83 ? 2.256 -5.053 10.644 1.00 4.50 82 TYR A C 1
ATOM 691 O O . TYR A 1 83 ? 1.361 -4.451 11.209 1.00 5.48 82 TYR A O 1
ATOM 700 N N . HIS A 1 84 ? 3.032 -4.481 9.706 1.00 4.55 83 HIS A N 1
ATOM 701 C CA A HIS A 1 84 ? 2.838 -3.163 9.157 0.56 4.11 83 HIS A CA 1
ATOM 702 C CA B HIS A 1 84 ? 2.726 -3.051 9.515 0.44 4.76 83 HIS A CA 1
ATOM 703 C C A HIS A 1 84 ? 1.730 -3.173 8.083 0.56 4.43 83 HIS A C 1
ATOM 704 C C B HIS A 1 84 ? 1.402 -2.766 8.778 0.44 6.93 83 HIS A C 1
ATOM 705 O O A HIS A 1 84 ? 2.003 -2.962 6.902 0.56 4.82 83 HIS A O 1
ATOM 706 O O B HIS A 1 84 ? 0.906 -1.664 8.864 0.44 8.11 83 HIS A O 1
ATOM 714 N N A GLU A 1 85 ? 0.522 -3.439 8.546 0.56 5.45 84 GLU A N 1
ATOM 715 N N B GLU A 1 85 ? 0.825 -3.716 8.077 0.44 6.98 84 GLU A N 1
ATOM 716 C CA A GLU A 1 85 ? -0.535 -3.486 7.518 0.56 8.98 84 GLU A CA 1
ATOM 717 C CA B GLU A 1 85 ? -0.568 -3.539 7.559 0.44 6.80 84 GLU A CA 1
ATOM 718 C C A GLU A 1 85 ? -1.670 -2.953 8.349 0.56 7.61 84 GLU A C 1
ATOM 719 C C B GLU A 1 85 ? -1.743 -3.132 8.442 0.44 6.97 84 GLU A C 1
ATOM 720 O O A GLU A 1 85 ? -1.770 -3.583 9.403 0.56 11.11 84 GLU A O 1
ATOM 721 O O B GLU A 1 85 ? -1.949 -3.457 9.602 0.44 5.15 84 GLU A O 1
ATOM 732 N N A LYS A 1 86 ? -2.477 -2.019 7.903 0.56 9.64 85 LYS A N 1
ATOM 733 N N B LYS A 1 86 ? -2.647 -2.343 7.781 0.44 7.16 85 LYS A N 1
ATOM 734 C CA . LYS A 1 86 ? -3.766 -1.696 8.490 1.00 9.38 85 LYS A CA 1
ATOM 735 C C A LYS A 1 86 ? -4.452 -2.813 9.223 0.56 8.85 85 LYS A C 1
ATOM 736 C C B LYS A 1 86 ? -4.579 -2.735 9.230 0.44 7.40 85 LYS A C 1
ATOM 737 O O A LYS A 1 86 ? -4.798 -2.658 10.425 0.56 9.36 85 LYS A O 1
ATOM 738 O O B LYS A 1 86 ? -4.987 -2.510 10.383 0.44 8.51 85 LYS A O 1
ATOM 744 N N . GLY A 1 87 ? -4.771 -3.867 8.564 1.00 7.91 86 GLY A N 1
ATOM 745 C CA . GLY A 1 87 ? -5.601 -4.902 9.091 1.00 7.82 86 GLY A CA 1
ATOM 746 C C . GLY A 1 87 ? -4.927 -5.873 10.056 1.00 6.68 86 GLY A C 1
ATOM 747 O O . GLY A 1 87 ? -5.609 -6.739 10.578 1.00 7.60 86 GLY A O 1
ATOM 748 N N . LEU A 1 88 ? -3.609 -5.666 10.298 1.00 6.18 87 LEU A N 1
ATOM 749 C CA . LEU A 1 88 ? -2.878 -6.551 11.187 1.00 5.46 87 LEU A CA 1
ATOM 750 C C . LEU A 1 88 ? -2.447 -5.861 12.495 1.00 5.24 87 LEU A C 1
ATOM 751 O O . LEU A 1 88 ? -2.103 -6.572 13.441 1.00 5.61 87 LEU A O 1
ATOM 756 N N . VAL A 1 89 ? -2.407 -4.546 12.546 1.00 5.32 88 VAL A N 1
ATOM 757 C CA . VAL A 1 89 ? -1.794 -3.844 13.685 1.00 5.33 88 VAL A CA 1
ATOM 758 C C . VAL A 1 89 ? -2.573 -4.151 14.971 1.00 5.16 88 VAL A C 1
ATOM 759 O O . VAL A 1 89 ? -1.963 -4.414 16.010 1.00 5.30 88 VAL A O 1
ATOM 763 N N . LYS A 1 90 ? -3.902 -4.059 14.938 1.00 5.41 89 LYS A N 1
ATOM 764 C CA . LYS A 1 90 ? -4.655 -4.253 16.176 1.00 5.64 89 LYS A CA 1
ATOM 765 C C . LYS A 1 90 ? -4.451 -5.636 16.719 1.00 5.30 89 LYS A C 1
ATOM 766 O O . LYS A 1 90 ? -4.234 -5.821 17.927 1.00 5.36 89 LYS A O 1
ATOM 772 N N . GLY A 1 91 ? -4.517 -6.648 15.849 1.00 5.44 90 GLY A N 1
ATOM 773 C CA . GLY A 1 91 ? -4.338 -8.004 16.314 1.00 5.66 90 GLY A CA 1
ATOM 774 C C . GLY A 1 91 ? -2.953 -8.263 16.862 1.00 5.04 90 GLY A C 1
ATOM 775 O O . GLY A 1 91 ? -2.786 -9.011 17.808 1.00 5.35 90 GLY A O 1
ATOM 776 N N . ALA A 1 92 ? -1.938 -7.635 16.265 1.00 4.65 91 ALA A N 1
ATOM 777 C CA . ALA A 1 92 ? -0.577 -7.763 16.780 1.00 4.40 91 ALA A CA 1
ATOM 778 C C . ALA A 1 92 ? -0.488 -7.172 18.181 1.00 4.06 91 ALA A C 1
ATOM 779 O O . ALA A 1 92 ? 0.113 -7.752 19.093 1.00 4.39 91 ALA A O 1
ATOM 781 N N . CYS A 1 93 ? -1.086 -5.999 18.364 1.00 3.94 92 CYS A N 1
ATOM 782 C CA . CYS A 1 93 ? -1.084 -5.376 19.677 1.00 3.92 92 CYS A CA 1
ATOM 783 C C . CYS A 1 93 ? -1.848 -6.249 20.672 1.00 4.02 92 CYS A C 1
ATOM 784 O O . CYS A 1 93 ? -1.381 -6.461 21.793 1.00 4.43 92 CYS A O 1
ATOM 789 N N . GLN A 1 94 ? -3.007 -6.757 20.252 1.00 4.49 93 GLN A N 1
ATOM 790 C CA . GLN A 1 94 ? -3.803 -7.581 21.144 1.00 5.02 93 GLN A CA 1
ATOM 791 C C . GLN A 1 94 ? -3.112 -8.881 21.518 1.00 4.83 93 GLN A C 1
ATOM 792 O O . GLN A 1 94 ? -3.287 -9.347 22.650 1.00 5.39 93 GLN A O 1
ATOM 803 N N . LYS A 1 95 ? -2.339 -9.480 20.604 1.00 4.87 94 LYS A N 1
ATOM 804 C CA . LYS A 1 95 ? -1.586 -10.677 20.970 1.00 4.93 94 LYS A CA 1
ATOM 805 C C . LYS A 1 95 ? -0.560 -10.359 22.047 1.00 4.27 94 LYS A C 1
ATOM 806 O O . LYS A 1 95 ? -0.413 -11.086 23.015 1.00 4.75 94 LYS A O 1
ATOM 817 N N . THR A 1 96 ? 0.144 -9.226 21.870 1.00 3.87 95 THR A N 1
ATOM 818 C CA . THR A 1 96 ? 1.063 -8.789 22.900 1.00 3.59 95 THR A CA 1
ATOM 819 C C . THR A 1 96 ? 0.331 -8.535 24.223 1.00 3.71 95 THR A C 1
ATOM 820 O O . THR A 1 96 ? 0.823 -8.955 25.280 1.00 4.00 95 THR A O 1
ATOM 824 N N . LEU A 1 97 ? -0.807 -7.845 24.190 1.00 3.92 96 LEU A N 1
ATOM 825 C CA . LEU A 1 97 ? -1.555 -7.614 25.413 1.00 4.17 96 LEU A CA 1
ATOM 826 C C . LEU A 1 97 ? -1.962 -8.918 26.083 1.00 4.65 96 LEU A C 1
ATOM 827 O O . LEU A 1 97 ? -1.851 -9.083 27.292 1.00 5.57 96 LEU A O 1
ATOM 832 N N . SER A 1 98 ? -2.470 -9.854 25.284 1.00 5.10 97 SER A N 1
ATOM 833 C CA . SER A 1 98 ? -2.897 -11.122 25.819 1.00 5.95 97 SER A CA 1
ATOM 834 C C . SER A 1 98 ? -1.727 -11.884 26.450 1.00 5.79 97 SER A C 1
ATOM 835 O O . SER A 1 98 ? -1.833 -12.445 27.536 1.00 6.83 97 SER A O 1
ATOM 840 N N . ASP A 1 99 ? -0.578 -11.885 25.771 1.00 4.98 98 ASP A N 1
ATOM 841 C CA . ASP A 1 99 ? 0.604 -12.550 26.297 1.00 4.87 98 ASP A CA 1
ATOM 842 C C . ASP A 1 99 ? 1.121 -11.911 27.557 1.00 4.54 98 ASP A C 1
ATOM 843 O O . ASP A 1 99 ? 1.535 -12.588 28.505 1.00 5.14 98 ASP A O 1
ATOM 852 N N A LEU A 1 100 ? 1.157 -10.590 27.621 0.66 4.43 99 LEU A N 1
ATOM 853 N N B LEU A 1 100 ? 1.128 -10.561 27.518 0.34 4.20 99 LEU A N 1
ATOM 854 C CA A LEU A 1 100 ? 1.636 -9.865 28.775 0.66 4.35 99 LEU A CA 1
ATOM 855 C CA B LEU A 1 100 ? 1.589 -9.867 28.703 0.34 4.68 99 LEU A CA 1
ATOM 856 C C A LEU A 1 100 ? 0.647 -9.804 29.954 0.66 5.10 99 LEU A C 1
ATOM 857 C C B LEU A 1 100 ? 0.511 -9.920 29.786 0.34 5.07 99 LEU A C 1
ATOM 858 O O A LEU A 1 100 ? 1.001 -9.301 31.013 0.66 5.75 99 LEU A O 1
ATOM 859 O O B LEU A 1 100 ? 0.826 -9.609 30.921 0.34 6.87 99 LEU A O 1
ATOM 864 N N A LYS A 1 101 ? -0.576 -10.322 29.747 0.66 5.43 100 LYS A N 1
ATOM 865 N N B LYS A 1 101 ? -0.704 -10.316 29.364 0.34 5.05 100 LYS A N 1
ATOM 866 C CA A LYS A 1 101 ? -1.619 -10.320 30.778 0.66 5.43 100 LYS A CA 1
ATOM 867 C CA B LYS A 1 101 ? -1.886 -10.422 30.230 0.34 4.48 100 LYS A CA 1
ATOM 868 C C A LYS A 1 101 ? -2.069 -8.897 31.115 0.66 5.93 100 LYS A C 1
ATOM 869 C C B LYS A 1 101 ? -2.280 -9.075 30.819 0.34 4.68 100 LYS A C 1
ATOM 870 O O A LYS A 1 101 ? -2.394 -8.582 32.262 0.66 8.82 100 LYS A O 1
ATOM 871 O O B LYS A 1 101 ? -2.690 -8.931 31.957 0.34 7.12 100 LYS A O 1
ATOM 882 N N . LEU A 1 102 ? -2.148 -8.042 30.050 1.00 5.54 101 LEU A N 1
ATOM 883 C CA . LEU A 1 102 ? -2.483 -6.661 30.271 1.00 5.20 101 LEU A CA 1
ATOM 884 C C . LEU A 1 102 ? -3.724 -6.281 29.497 1.00 4.90 101 LEU A C 1
ATOM 885 O O . LEU A 1 102 ? -4.048 -6.860 28.467 1.00 5.83 101 LEU A O 1
ATOM 890 N N A ASP A 1 103 ? -4.419 -5.208 29.936 0.63 4.66 102 ASP A N 1
ATOM 891 N N B ASP A 1 103 ? -4.300 -5.236 30.043 0.37 5.07 102 ASP A N 1
ATOM 892 C CA A ASP A 1 103 ? -5.503 -4.570 29.141 0.63 5.04 102 ASP A CA 1
ATOM 893 C CA B ASP A 1 103 ? -5.439 -4.611 29.388 0.37 4.82 102 ASP A CA 1
ATOM 894 C C A ASP A 1 103 ? -5.078 -3.269 28.486 0.63 5.06 102 ASP A C 1
ATOM 895 C C B ASP A 1 103 ? -5.006 -3.439 28.533 0.37 5.79 102 ASP A C 1
ATOM 896 O O A ASP A 1 103 ? -5.847 -2.613 27.765 0.63 7.08 102 ASP A O 1
ATOM 897 O O B ASP A 1 103 ? -5.787 -3.125 27.652 0.37 7.52 102 ASP A O 1
ATOM 906 N N . TYR A 1 104 ? -3.853 -2.826 28.767 1.00 4.20 103 TYR A N 1
ATOM 907 C CA . TYR A 1 104 ? -3.291 -1.749 27.972 1.00 4.02 103 TYR A CA 1
ATOM 908 C C . TYR A 1 104 ? -1.780 -1.831 28.103 1.00 3.56 103 TYR A C 1
ATOM 909 O O . TYR A 1 104 ? -1.246 -2.364 29.081 1.00 3.81 103 TYR A O 1
ATOM 918 N N . LEU A 1 105 ? -1.099 -1.243 27.112 1.00 3.48 104 LEU A N 1
ATOM 919 C CA . LEU A 1 105 ? 0.326 -0.977 27.185 1.00 3.23 104 LEU A CA 1
ATOM 920 C C . LEU A 1 105 ? 0.537 0.486 27.517 1.00 3.23 104 LEU A C 1
ATOM 921 O O . LEU A 1 105 ? -0.205 1.355 27.065 1.00 3.74 104 LEU A O 1
ATOM 926 N N . ASP A 1 106 ? 1.594 0.775 28.284 1.00 3.13 105 ASP A N 1
ATOM 927 C CA . ASP A 1 106 ? 1.952 2.166 28.503 1.00 3.16 105 ASP A CA 1
ATOM 928 C C . ASP A 1 106 ? 2.546 2.817 27.255 1.00 3.19 105 ASP A C 1
ATOM 929 O O . ASP A 1 106 ? 2.366 4.009 27.040 1.00 3.83 105 ASP A O 1
ATOM 934 N N . LEU A 1 107 ? 3.252 2.014 26.447 1.00 3.14 106 LEU A N 1
ATOM 935 C CA . LEU A 1 107 ? 3.901 2.541 25.256 1.00 3.02 106 LEU A CA 1
ATOM 936 C C . LEU A 1 107 ? 4.009 1.399 24.261 1.00 2.87 106 LEU A C 1
ATOM 937 O O . LEU A 1 107 ? 4.436 0.299 24.612 1.00 3.36 106 LEU A O 1
ATOM 942 N N . TYR A 1 108 ? 3.637 1.694 23.011 1.00 2.89 107 TYR A N 1
ATOM 943 C CA . TYR A 1 108 ? 3.748 0.721 21.939 1.00 2.76 107 TYR A CA 1
ATOM 944 C C . TYR A 1 108 ? 4.527 1.386 20.811 1.00 2.69 107 TYR A C 1
ATOM 945 O O . TYR A 1 108 ? 4.173 2.482 20.374 1.00 3.27 107 TYR A O 1
ATOM 954 N N . LEU A 1 109 ? 5.595 0.710 20.365 1.00 2.71 108 LEU A N 1
ATOM 955 C CA . LEU A 1 109 ? 6.509 1.272 19.400 1.00 2.70 108 LEU A CA 1
ATOM 956 C C . LEU A 1 109 ? 6.421 0.549 18.060 1.00 2.72 108 LEU A C 1
ATOM 957 O O . LEU A 1 109 ? 6.295 -0.669 18.015 1.00 3.37 108 LEU A O 1
ATOM 962 N N . ILE A 1 110 ? 6.602 1.301 16.966 1.00 2.69 109 ILE A N 1
ATOM 963 C CA . ILE A 1 110 ? 6.932 0.659 15.695 1.00 2.64 109 ILE A CA 1
ATOM 964 C C . ILE A 1 110 ? 8.385 0.182 15.829 1.00 2.81 109 ILE A C 1
ATOM 965 O O . ILE A 1 110 ? 9.302 0.985 15.979 1.00 3.38 109 ILE A O 1
ATOM 970 N N . HIS A 1 111 ? 8.601 -1.149 15.821 1.00 2.63 110 HIS A N 1
ATOM 971 C CA . HIS A 1 111 ? 9.893 -1.695 16.224 1.00 2.60 110 HIS A CA 1
ATOM 972 C C . HIS A 1 111 ? 11.039 -1.265 15.301 1.00 2.72 110 HIS A C 1
ATOM 973 O O . HIS A 1 111 ? 12.117 -0.915 15.771 1.00 2.92 110 HIS A O 1
ATOM 980 N N . TRP A 1 112 ? 10.779 -1.354 13.990 1.00 2.95 111 TRP A N 1
ATOM 981 C CA . TRP A 1 112 ? 11.705 -0.874 12.981 1.00 3.00 111 TRP A CA 1
ATOM 982 C C . TRP A 1 112 ? 10.855 -0.174 11.928 1.00 3.18 111 TRP A C 1
ATOM 983 O O . TRP A 1 112 ? 9.694 -0.511 11.724 1.00 3.46 111 TRP A O 1
ATOM 994 N N . PRO A 1 113 ? 11.451 0.781 11.185 1.00 3.34 112 PRO A N 1
ATOM 995 C CA A PRO A 1 113 ? 10.633 1.520 10.225 0.70 3.82 112 PRO A CA 1
ATOM 996 C CA B PRO A 1 113 ? 10.660 1.505 10.189 0.30 3.89 112 PRO A CA 1
ATOM 997 C C A PRO A 1 113 ? 10.177 0.651 9.056 0.70 3.76 112 PRO A C 1
ATOM 998 C C B PRO A 1 113 ? 10.415 0.818 8.856 0.30 4.60 112 PRO A C 1
ATOM 999 O O A PRO A 1 113 ? 9.207 0.983 8.403 0.70 5.34 112 PRO A O 1
ATOM 1000 O O B PRO A 1 113 ? 9.840 1.426 7.974 0.30 6.86 112 PRO A O 1
ATOM 1004 N N . THR A 1 114 ? 10.848 -0.442 8.785 1.00 3.80 113 THR A N 1
ATOM 1005 C CA . THR A 1 114 ? 10.622 -1.289 7.644 1.00 3.64 113 THR A CA 1
ATOM 1006 C C . THR A 1 114 ? 9.485 -2.280 7.855 1.00 3.83 113 THR A C 1
ATOM 1007 O O . THR A 1 114 ? 9.498 -3.061 8.801 1.00 4.78 113 THR A O 1
ATOM 1011 N N . GLY A 1 115 ? 8.536 -2.297 6.909 1.00 3.88 114 GLY A N 1
ATOM 1012 C CA . GLY A 1 115 ? 7.533 -3.337 6.874 1.00 4.07 114 GLY A CA 1
ATOM 1013 C C . GLY A 1 115 ? 7.988 -4.504 6.004 1.00 3.63 114 GLY A C 1
ATOM 1014 O O . GLY A 1 115 ? 8.598 -4.300 4.948 1.00 3.84 114 GLY A O 1
ATOM 1015 N N . PHE A 1 116 ? 7.686 -5.710 6.455 1.00 3.64 115 PHE A N 1
ATOM 1016 C CA . PHE A 1 116 ? 8.009 -6.932 5.733 1.00 3.51 115 PHE A CA 1
ATOM 1017 C C . PHE A 1 116 ? 6.714 -7.651 5.363 1.00 3.64 115 PHE A C 1
ATOM 1018 O O . PHE A 1 116 ? 5.677 -7.485 6.005 1.00 4.19 115 PHE A O 1
ATOM 1026 N N . LYS A 1 117 ? 6.817 -8.538 4.374 1.00 3.92 116 LYS A N 1
ATOM 1027 C CA . LYS A 1 117 ? 5.683 -9.349 3.975 1.00 4.15 116 LYS A CA 1
ATOM 1028 C C . LYS A 1 117 ? 5.088 -10.084 5.189 1.00 4.03 116 LYS A C 1
ATOM 1029 O O . LYS A 1 117 ? 5.812 -10.802 5.889 1.00 4.52 116 LYS A O 1
ATOM 1040 N N A PRO A 1 118 ? 3.774 -10.016 5.401 0.75 4.07 117 PRO A N 1
ATOM 1041 N N B PRO A 1 118 ? 3.795 -9.942 5.363 0.25 5.09 117 PRO A N 1
ATOM 1042 C CA A PRO A 1 118 ? 3.160 -10.745 6.494 0.75 3.98 117 PRO A CA 1
ATOM 1043 C CA B PRO A 1 118 ? 3.177 -10.682 6.471 0.25 6.33 117 PRO A CA 1
ATOM 1044 C C A PRO A 1 118 ? 3.246 -12.235 6.281 0.75 4.11 117 PRO A C 1
ATOM 1045 C C B PRO A 1 118 ? 3.239 -12.184 6.302 0.25 6.56 117 PRO A C 1
ATOM 1046 O O A PRO A 1 118 ? 3.249 -12.746 5.153 0.75 5.32 117 PRO A O 1
ATOM 1047 O O B PRO A 1 118 ? 3.328 -12.713 5.206 0.25 7.05 117 PRO A O 1
ATOM 1054 N N . GLY A 1 119 ? 3.215 -12.952 7.400 1.00 4.87 118 GLY A N 1
ATOM 1055 C CA . GLY A 1 119 ? 3.271 -14.392 7.380 1.00 5.19 118 GLY A CA 1
ATOM 1056 C C . GLY A 1 119 ? 3.889 -14.886 8.666 1.00 5.17 118 GLY A C 1
ATOM 1057 O O . GLY A 1 119 ? 4.148 -14.138 9.588 1.00 6.18 118 GLY A O 1
ATOM 1058 N N . LYS A 1 120 ? 4.135 -16.197 8.724 1.00 5.47 119 LYS A N 1
ATOM 1059 C CA . LYS A 1 120 ? 4.620 -16.768 9.953 1.00 5.76 119 LYS A CA 1
ATOM 1060 C C . LYS A 1 120 ? 6.055 -16.342 10.253 1.00 5.01 119 LYS A C 1
ATOM 1061 O O . LYS A 1 120 ? 6.423 -16.175 11.432 1.00 6.14 119 LYS A O 1
ATOM 1067 N N . GLU A 1 121 ? 6.874 -16.210 9.235 1.00 4.93 120 GLU A N 1
ATOM 1068 C CA . GLU A 1 121 ? 8.284 -15.895 9.413 1.00 4.56 120 GLU A CA 1
ATOM 1069 C C . GLU A 1 121 ? 8.455 -14.422 9.777 1.00 3.96 120 GLU A C 1
ATOM 1070 O O . GLU A 1 121 ? 7.934 -13.522 9.119 1.00 4.68 120 GLU A O 1
ATOM 1081 N N . PHE A 1 122 ? 9.284 -14.172 10.798 1.00 3.62 121 PHE A N 1
ATOM 1082 C CA . PHE A 1 122 ? 9.579 -12.817 11.197 1.00 3.37 121 PHE A CA 1
ATOM 1083 C C . PHE A 1 122 ? 10.479 -12.075 10.206 1.00 3.22 121 PHE A C 1
ATOM 1084 O O . PHE A 1 122 ? 10.433 -10.849 10.152 1.00 3.56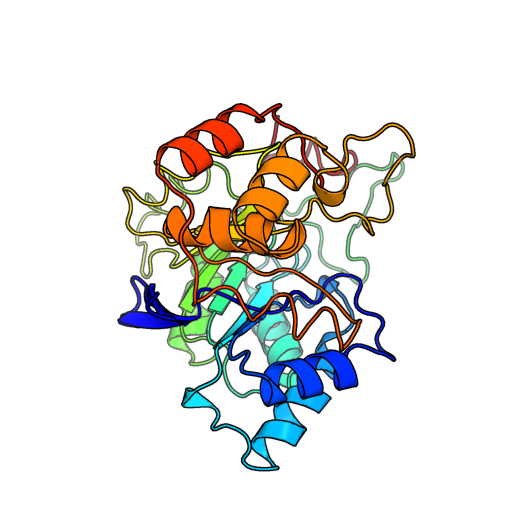 121 PHE A O 1
ATOM 1092 N N . PHE A 1 123 ? 11.288 -12.824 9.453 1.00 3.34 122 PHE A N 1
ATOM 1093 C CA . PHE A 1 123 ? 12.166 -12.250 8.436 1.00 3.64 122 PHE A CA 1
ATOM 1094 C C . PHE A 1 123 ? 11.933 -13.025 7.135 1.00 3.81 122 PHE A C 1
ATOM 1095 O O . PHE A 1 123 ? 12.723 -13.897 6.781 1.00 4.94 122 PHE A O 1
ATOM 1103 N N . PRO A 1 124 ? 10.866 -12.720 6.408 1.00 3.93 123 PRO A N 1
ATOM 1104 C CA . PRO A 1 124 ? 10.637 -13.434 5.146 1.00 4.24 123 PRO A CA 1
ATOM 1105 C C . PRO A 1 124 ? 11.734 -13.028 4.161 1.00 4.09 123 PRO A C 1
ATOM 1106 O O . PRO A 1 124 ? 11.981 -11.845 3.968 1.00 4.64 123 PRO A O 1
ATOM 1110 N N . LEU A 1 125 ? 12.369 -14.024 3.535 1.00 5.33 124 LEU A N 1
ATOM 1111 C CA . LEU A 1 125 ? 13.462 -13.759 2.630 1.00 5.44 124 LEU A CA 1
ATOM 1112 C C . LEU A 1 125 ? 13.123 -14.253 1.232 1.00 5.33 124 LEU A C 1
ATOM 1113 O O . LEU A 1 125 ? 12.412 -15.243 1.065 1.00 7.15 124 LEU A O 1
ATOM 1118 N N . ASP A 1 126 ? 13.703 -13.578 0.240 1.00 4.97 125 ASP A N 1
ATOM 1119 C CA . ASP A 1 126 ? 13.683 -14.110 -1.105 1.00 5.39 125 ASP A CA 1
ATOM 1120 C C . ASP A 1 126 ? 14.779 -15.173 -1.235 1.00 6.19 125 ASP A C 1
ATOM 1121 O O . ASP A 1 126 ? 15.505 -15.454 -0.309 1.00 6.43 125 ASP A O 1
ATOM 1126 N N . GLU A 1 127 ? 14.816 -15.824 -2.406 1.00 8.97 126 GLU A N 1
ATOM 1127 C CA . GLU A 1 127 ? 15.750 -16.973 -2.523 1.00 10.10 126 GLU A CA 1
ATOM 1128 C C . GLU A 1 127 ? 17.202 -16.513 -2.503 1.00 11.19 126 GLU A C 1
ATOM 1129 O O . GLU A 1 127 ? 18.056 -17.383 -2.355 1.00 15.79 126 GLU A O 1
ATOM 1135 N N . SER A 1 128 ? 17.475 -15.229 -2.602 1.00 9.52 127 SER A N 1
ATOM 1136 C CA . SER A 1 128 ? 18.812 -14.716 -2.520 1.00 10.05 127 SER A CA 1
ATOM 1137 C C . SER A 1 128 ? 19.151 -14.055 -1.158 1.00 9.56 127 SER A C 1
ATOM 1138 O O . SER A 1 128 ? 20.196 -13.445 -0.994 1.00 12.54 127 SER A O 1
ATOM 1143 N N . GLY A 1 129 ? 18.222 -14.196 -0.218 1.00 7.39 128 GLY A N 1
ATOM 1144 C CA . GLY A 1 129 ? 18.490 -13.780 1.135 1.00 7.29 128 GLY A CA 1
ATOM 1145 C C . GLY A 1 129 ? 18.128 -12.353 1.504 1.00 6.36 128 GLY A C 1
ATOM 1146 O O . GLY A 1 129 ? 18.421 -11.910 2.598 1.00 7.74 128 GLY A O 1
ATOM 1147 N N . ASN A 1 130 ? 17.501 -11.627 0.575 1.00 5.45 129 ASN A N 1
ATOM 1148 C CA . ASN A 1 130 ? 17.041 -10.288 0.890 1.00 4.86 129 ASN A CA 1
ATOM 1149 C C . ASN A 1 130 ? 15.683 -10.362 1.573 1.00 4.51 129 ASN A C 1
ATOM 1150 O O . ASN A 1 130 ? 14.845 -11.165 1.192 1.00 5.15 129 ASN A O 1
ATOM 1155 N N . VAL A 1 131 ? 15.448 -9.478 2.545 1.00 4.53 130 VAL A N 1
ATOM 1156 C CA . VAL A 1 131 ? 14.120 -9.452 3.148 1.00 4.19 130 VAL A CA 1
ATOM 1157 C C . VAL A 1 131 ? 13.100 -9.049 2.082 1.00 4.17 130 VAL A C 1
ATOM 1158 O O . VAL A 1 131 ? 13.375 -8.251 1.175 1.00 4.96 130 VAL A O 1
ATOM 1162 N N . VAL A 1 132 ? 11.902 -9.601 2.226 1.00 4.07 131 VAL A N 1
ATOM 1163 C CA . VAL A 1 132 ? 10.805 -9.293 1.326 1.00 3.98 131 VAL A CA 1
ATOM 1164 C C . VAL A 1 132 ? 9.995 -8.142 1.931 1.00 3.79 131 VAL A C 1
ATOM 1165 O O . VAL A 1 132 ? 9.342 -8.326 2.968 1.00 4.14 131 VAL A O 1
ATOM 1169 N N . PRO A 1 133 ? 10.024 -6.962 1.323 1.00 4.08 132 PRO A N 1
ATOM 1170 C CA . PRO A 1 133 ? 9.297 -5.837 1.890 1.00 4.21 132 PRO A CA 1
ATOM 1171 C C . PRO A 1 133 ? 7.795 -5.987 1.776 1.00 4.30 132 PRO A C 1
ATOM 1172 O O . PRO A 1 133 ? 7.266 -6.698 0.925 1.00 5.60 132 PRO A O 1
ATOM 1176 N N A SER A 1 134 ? 7.107 -5.240 2.629 0.56 3.99 133 SER A N 1
ATOM 1177 N N B SER A 1 134 ? 7.093 -5.190 2.622 0.44 5.10 133 SER A N 1
ATOM 1178 C CA A SER A 1 134 ? 5.753 -4.756 2.436 0.56 4.16 133 SER A CA 1
ATOM 1179 C CA B SER A 1 134 ? 5.707 -4.870 2.265 0.44 5.43 133 SER A CA 1
ATOM 1180 C C A SER A 1 134 ? 5.762 -3.397 1.732 0.56 4.26 133 SER A C 1
ATOM 1181 C C B SER A 1 134 ? 5.755 -3.421 1.807 0.44 6.60 133 SER A C 1
ATOM 1182 O O A SER A 1 134 ? 6.615 -2.567 1.920 0.56 6.00 133 SER A O 1
ATOM 1183 O O B SER A 1 134 ? 6.614 -2.637 2.163 0.44 5.18 133 SER A O 1
ATOM 1188 N N A ASP A 1 135 ? 4.694 -3.171 0.951 0.56 5.39 134 ASP A N 1
ATOM 1189 N N B ASP A 1 135 ? 4.797 -3.065 0.953 0.44 5.22 134 ASP A N 1
ATOM 1190 C CA A ASP A 1 135 ? 4.474 -1.867 0.367 0.56 6.49 134 ASP A CA 1
ATOM 1191 C CA B ASP A 1 135 ? 4.667 -1.754 0.378 0.44 6.03 134 ASP A CA 1
ATOM 1192 C C A ASP A 1 135 ? 3.957 -0.802 1.360 0.56 5.64 134 ASP A C 1
ATOM 1193 C C B ASP A 1 135 ? 3.891 -0.771 1.268 0.44 8.36 134 ASP A C 1
ATOM 1194 O O A ASP A 1 135 ? 3.872 0.402 0.975 0.56 6.03 134 ASP A O 1
ATOM 1195 O O B ASP A 1 135 ? 3.258 0.182 0.828 0.44 18.64 134 ASP A O 1
ATOM 1204 N N A THR A 1 136 ? 3.595 -1.171 2.557 0.56 5.41 135 THR A N 1
ATOM 1205 N N B THR A 1 136 ? 3.849 -1.125 2.503 0.44 6.93 135 THR A N 1
ATOM 1206 C CA A THR A 1 136 ? 2.956 -0.212 3.452 0.56 5.79 135 THR A CA 1
ATOM 1207 C CA B THR A 1 136 ? 3.420 -0.293 3.597 0.44 6.85 135 THR A CA 1
ATOM 1208 C C A THR A 1 136 ? 3.941 0.780 4.055 0.56 7.30 135 THR A C 1
ATOM 1209 C C B THR A 1 136 ? 4.454 0.819 3.797 0.44 5.23 135 THR A C 1
ATOM 1210 O O A THR A 1 136 ? 4.893 0.317 4.669 0.56 7.99 135 THR A O 1
ATOM 1211 O O B THR A 1 136 ? 5.646 0.624 3.586 0.44 6.13 135 THR A O 1
ATOM 1218 N N A ASN A 1 137 ? 3.784 2.102 3.989 0.56 8.62 136 ASN A N 1
ATOM 1219 N N B ASN A 1 137 ? 3.892 1.913 4.171 0.44 9.36 136 ASN A N 1
ATOM 1220 C CA A ASN A 1 137 ? 4.821 3.055 4.502 0.56 8.87 136 ASN A CA 1
ATOM 1221 C CA B ASN A 1 137 ? 4.746 3.055 4.378 0.44 7.36 136 ASN A CA 1
ATOM 1222 C C A ASN A 1 137 ? 4.751 3.424 5.978 0.56 6.19 136 ASN A C 1
ATOM 1223 C C B ASN A 1 137 ? 4.510 3.438 5.823 0.44 7.84 136 ASN A C 1
ATOM 1224 O O A ASN A 1 137 ? 3.768 2.953 6.625 0.56 5.48 136 ASN A O 1
ATOM 1225 O O B ASN A 1 137 ? 3.484 3.108 6.449 0.44 13.28 136 ASN A O 1
ATOM 1234 N N A ILE A 1 138 ? 5.693 4.184 6.559 0.56 5.93 137 ILE A N 1
ATOM 1235 N N B ILE A 1 138 ? 5.542 4.177 6.142 0.44 6.93 137 ILE A N 1
ATOM 1236 C CA A ILE A 1 138 ? 5.664 4.512 7.976 0.56 6.32 137 ILE A CA 1
ATOM 1237 C CA B ILE A 1 138 ? 5.666 4.543 7.544 0.44 6.46 137 ILE A CA 1
ATOM 1238 C C A ILE A 1 138 ? 4.454 5.413 8.273 0.56 6.53 137 ILE A C 1
ATOM 1239 C C B ILE A 1 138 ? 4.435 5.276 8.103 0.44 7.93 137 ILE A C 1
ATOM 1240 O O A ILE A 1 138 ? 4.015 5.416 9.428 0.56 8.36 137 ILE A O 1
ATOM 1241 O O B ILE A 1 138 ? 3.947 5.102 9.225 0.44 10.29 137 ILE A O 1
ATOM 1250 N N . LEU A 1 139 ? 3.960 6.206 7.306 1.00 6.33 138 LEU A N 1
ATOM 1251 C CA . LEU A 1 139 ? 2.848 7.064 7.663 1.00 6.15 138 LEU A CA 1
ATOM 1252 C C . LEU A 1 139 ? 1.553 6.297 7.874 1.00 6.30 138 LEU A C 1
ATOM 1253 O O . LEU A 1 139 ? 0.806 6.580 8.825 1.00 7.10 138 LEU A O 1
ATOM 1258 N N . ASP A 1 140 ? 1.277 5.334 7.010 1.00 6.78 139 ASP A N 1
ATOM 1259 C CA . ASP A 1 140 ? 0.090 4.531 7.185 1.00 7.99 139 ASP A CA 1
ATOM 1260 C C . ASP A 1 140 ? 0.228 3.627 8.431 1.00 6.20 139 ASP A C 1
ATOM 1261 O O . ASP A 1 140 ? -0.758 3.445 9.139 1.00 7.11 139 ASP A O 1
ATOM 1266 N N . THR A 1 141 ? 1.444 3.151 8.697 1.00 5.66 140 THR A N 1
ATOM 1267 C CA . THR A 1 141 ? 1.625 2.403 9.922 1.00 5.19 140 THR A CA 1
ATOM 1268 C C . THR A 1 141 ? 1.371 3.309 11.135 1.00 4.68 140 THR A C 1
ATOM 1269 O O . THR A 1 141 ? 0.734 2.883 12.108 1.00 4.87 140 THR A O 1
ATOM 1273 N N . TRP A 1 142 ? 1.851 4.541 11.073 1.00 4.66 141 TRP A N 1
ATOM 1274 C CA . TRP A 1 142 ? 1.594 5.460 12.170 1.00 4.44 141 TRP A CA 1
ATOM 1275 C C . TRP A 1 142 ? 0.112 5.701 12.395 1.00 4.52 141 TRP A C 1
ATOM 1276 O O . TRP A 1 142 ? -0.369 5.733 13.531 1.00 4.50 141 TRP A O 1
ATOM 1287 N N . ALA A 1 143 ? -0.676 5.871 11.306 1.00 5.21 142 ALA A N 1
ATOM 1288 C CA . ALA A 1 143 ? -2.092 6.051 11.497 1.00 6.04 142 ALA A CA 1
ATOM 1289 C C . ALA A 1 143 ? -2.718 4.861 12.227 1.00 5.27 142 ALA A C 1
ATOM 1290 O O . ALA A 1 143 ? -3.630 5.021 13.041 1.00 5.62 142 ALA A O 1
ATOM 1292 N N . ALA A 1 144 ? -2.245 3.657 11.915 1.00 5.14 143 ALA A N 1
ATOM 1293 C CA . ALA A 1 144 ? -2.727 2.481 12.605 1.00 5.11 143 ALA A CA 1
ATOM 1294 C C . ALA A 1 144 ? -2.376 2.503 14.090 1.00 4.68 143 ALA A C 1
ATOM 1295 O O . ALA A 1 144 ? -3.168 2.081 14.934 1.00 5.26 143 ALA A O 1
ATOM 1297 N N . MET A 1 145 ? -1.173 2.990 14.411 1.00 4.25 144 MET A N 1
ATOM 1298 C CA . MET A 1 145 ? -0.774 3.153 15.800 1.00 3.97 144 MET A CA 1
ATOM 1299 C C . MET A 1 145 ? -1.686 4.154 16.528 1.00 3.76 144 MET A C 1
ATOM 1300 O O . MET A 1 145 ? -2.073 3.945 17.671 1.00 3.95 144 MET A O 1
ATOM 1305 N N . GLU A 1 146 ? -2.020 5.258 15.835 1.00 3.88 145 GLU A N 1
ATOM 1306 C CA . GLU A 1 146 ? -2.896 6.250 16.443 1.00 3.94 145 GLU A CA 1
ATOM 1307 C C . GLU A 1 146 ? -4.247 5.657 16.807 1.00 4.06 145 GLU A C 1
ATOM 1308 O O . GLU A 1 146 ? -4.836 5.991 17.831 1.00 4.64 145 GLU A O 1
ATOM 1314 N N . GLU A 1 147 ? -4.756 4.745 15.959 1.00 4.24 146 GLU A N 1
ATOM 1315 C CA . GLU A 1 147 ? -6.030 4.101 16.264 1.00 4.51 146 GLU A CA 1
ATOM 1316 C C . GLU A 1 147 ? -5.974 3.338 17.564 1.00 4.36 146 GLU A C 1
ATOM 1317 O O . GLU A 1 147 ? -6.964 3.271 18.297 1.00 4.92 146 GLU A O 1
ATOM 1325 N N . LEU A 1 148 ? -4.812 2.723 17.877 1.00 4.11 147 LEU A N 1
ATOM 1326 C CA . LEU A 1 148 ? -4.701 1.971 19.115 1.00 3.98 147 LEU A CA 1
ATOM 1327 C C . LEU A 1 148 ? -4.874 2.863 20.344 1.00 4.00 147 LEU A C 1
ATOM 1328 O O . LEU A 1 148 ? -5.430 2.425 21.357 1.00 4.79 147 LEU A O 1
ATOM 1333 N N . VAL A 1 149 ? -4.366 4.089 20.280 1.00 3.97 148 VAL A N 1
ATOM 1334 C CA . VAL A 1 149 ? -4.592 5.049 21.355 1.00 4.21 148 VAL A CA 1
ATOM 1335 C C . VAL A 1 149 ? -6.094 5.295 21.497 1.00 4.43 148 VAL A C 1
ATOM 1336 O O . VAL A 1 149 ? -6.670 5.280 22.588 1.00 5.13 148 VAL A O 1
ATOM 1340 N N . ASP A 1 150 ? -6.745 5.540 20.347 1.00 4.51 149 ASP A N 1
ATOM 1341 C CA . ASP A 1 150 ? -8.156 5.872 20.340 1.00 4.72 149 ASP A CA 1
ATOM 1342 C C . ASP A 1 150 ? -9.065 4.719 20.714 1.00 5.11 149 ASP A C 1
ATOM 1343 O O . ASP A 1 150 ? -10.238 4.945 20.987 1.00 8.79 149 ASP A O 1
ATOM 1348 N N . GLU A 1 151 ? -8.561 3.504 20.738 1.00 4.75 150 GLU A N 1
ATOM 1349 C CA . GLU A 1 151 ? -9.303 2.331 21.161 1.00 5.14 150 GLU A CA 1
ATOM 1350 C C . GLU A 1 151 ? -8.983 1.909 22.588 1.00 4.96 150 GLU A C 1
ATOM 1351 O O . GLU A 1 151 ? -9.555 0.941 23.094 1.00 5.75 150 GLU A O 1
ATOM 1357 N N . GLY A 1 152 ? -8.054 2.620 23.238 1.00 5.07 151 GLY A N 1
ATOM 1358 C CA . GLY A 1 152 ? -7.734 2.316 24.616 1.00 5.48 151 GLY A CA 1
ATOM 1359 C C . GLY A 1 152 ? -6.753 1.183 24.833 1.00 4.84 151 GLY A C 1
ATOM 1360 O O . GLY A 1 152 ? -6.516 0.794 25.980 1.00 6.07 151 GLY A O 1
ATOM 1361 N N . LEU A 1 153 ? -6.155 0.662 23.761 1.00 4.34 152 LEU A N 1
ATOM 1362 C CA . LEU A 1 153 ? -5.218 -0.439 23.914 1.00 4.08 152 LEU A CA 1
ATOM 1363 C C . LEU A 1 153 ? -3.850 0.007 24.411 1.00 3.63 152 LEU A C 1
ATOM 1364 O O . LEU A 1 153 ? -3.121 -0.795 25.005 1.00 4.01 152 LEU A O 1
ATOM 1373 N N . VAL A 1 154 ? -3.472 1.255 24.107 1.00 3.73 153 VAL A N 1
ATOM 1374 C CA . VAL A 1 154 ? -2.154 1.747 24.448 1.00 3.78 153 VAL A CA 1
ATOM 1375 C C . VAL A 1 154 ? -2.325 3.186 24.924 1.00 3.95 153 VAL A C 1
ATOM 1376 O O . VAL A 1 154 ? -3.164 3.928 24.401 1.00 4.96 153 VAL A O 1
ATOM 1380 N N . LYS A 1 155 ? -1.492 3.592 25.897 1.00 3.85 154 LYS A N 1
ATOM 1381 C CA . LYS A 1 155 ? -1.538 4.953 26.400 1.00 4.14 154 LYS A CA 1
ATOM 1382 C C . LYS A 1 155 ? -0.645 5.897 25.627 1.00 3.88 154 LYS A C 1
ATOM 1383 O O . LYS A 1 155 ? -0.896 7.108 25.634 1.00 4.75 154 LYS A O 1
ATOM 1394 N N . ALA A 1 156 ? 0.400 5.382 25.010 1.00 4.15 155 ALA A N 1
ATOM 1395 C CA . ALA A 1 156 ? 1.348 6.178 24.229 1.00 4.17 155 ALA A CA 1
ATOM 1396 C C . ALA A 1 156 ? 1.822 5.317 23.067 1.00 3.62 155 ALA A C 1
ATOM 1397 O O . ALA A 1 156 ? 1.899 4.090 23.188 1.00 3.88 155 ALA A O 1
ATOM 1399 N N . ILE A 1 157 ? 2.181 6.001 21.991 1.00 3.46 156 ILE A N 1
ATOM 1400 C CA . ILE A 1 157 ? 2.788 5.360 20.840 1.00 3.18 156 ILE A CA 1
ATOM 1401 C C . ILE A 1 157 ? 4.101 6.042 20.515 1.00 3.15 156 ILE A C 1
ATOM 1402 O O . ILE A 1 157 ? 4.313 7.221 20.783 1.00 3.86 156 ILE A O 1
ATOM 1407 N N . GLY A 1 158 ? 5.008 5.263 19.909 1.00 3.07 157 GLY A N 1
ATOM 1408 C CA . GLY A 1 158 ? 6.281 5.787 19.510 1.00 3.17 157 GLY A CA 1
ATOM 1409 C C . GLY A 1 158 ? 6.926 4.917 18.444 1.00 2.86 157 GLY A C 1
ATOM 1410 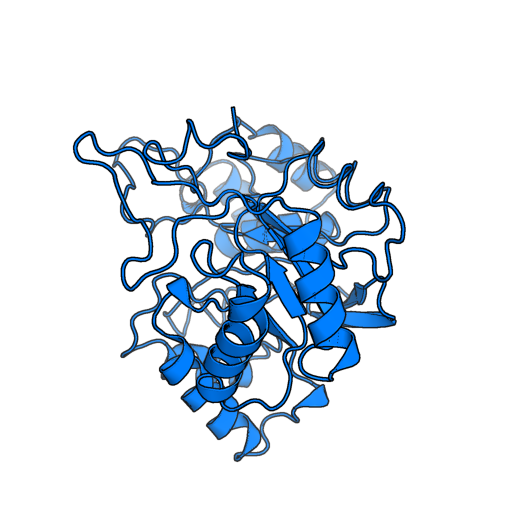O O . GLY A 1 158 ? 6.267 4.081 17.821 1.00 3.04 157 GLY A O 1
ATOM 1411 N N . ILE A 1 159 ? 8.212 5.175 18.244 1.00 3.10 158 ILE A N 1
ATOM 1412 C CA . ILE A 1 159 ? 8.969 4.624 17.141 1.00 3.05 158 ILE A CA 1
ATOM 1413 C C . ILE A 1 159 ? 10.288 4.092 17.680 1.00 2.95 158 ILE A C 1
ATOM 1414 O O . ILE A 1 159 ? 10.709 4.422 18.787 1.00 3.13 158 ILE A O 1
ATOM 1419 N N . SER A 1 160 ? 10.951 3.281 16.849 1.00 3.04 159 SER A N 1
ATOM 1420 C CA . SER A 1 160 ? 12.224 2.717 17.255 1.00 2.85 159 SER A CA 1
ATOM 1421 C C . SER A 1 160 ? 13.062 2.513 16.002 1.00 2.88 159 SER A C 1
ATOM 1422 O O . SER A 1 160 ? 12.565 2.098 14.961 1.00 3.11 159 SER A O 1
ATOM 1425 N N . ASN A 1 161 ? 14.354 2.872 16.117 1.00 2.98 160 ASN A N 1
ATOM 1426 C CA . ASN A 1 161 ? 15.270 2.744 15.000 1.00 3.12 160 ASN A CA 1
ATOM 1427 C C . ASN A 1 161 ? 14.867 3.621 13.810 1.00 3.59 160 ASN A C 1
ATOM 1428 O O . ASN A 1 161 ? 15.140 3.301 12.664 1.00 4.61 160 ASN A O 1
ATOM 1433 N N . PHE A 1 162 ? 14.183 4.744 14.113 1.00 3.37 161 PHE A N 1
ATOM 1434 C CA . PHE A 1 162 ? 13.878 5.711 13.072 1.00 3.48 161 PHE A CA 1
ATOM 1435 C C . PHE A 1 162 ? 15.028 6.712 13.005 1.00 3.71 161 PHE A C 1
ATOM 1436 O O . PHE A 1 162 ? 15.474 7.237 14.022 1.00 4.17 161 PHE A O 1
ATOM 1444 N N . ASN A 1 163 ? 15.491 6.955 11.774 1.00 4.02 162 ASN A N 1
ATOM 1445 C CA . ASN A 1 163 ? 16.514 7.956 11.555 1.00 4.30 162 ASN A CA 1
ATOM 1446 C C . ASN A 1 163 ? 15.876 9.352 11.522 1.00 4.45 162 ASN A C 1
ATOM 1447 O O . ASN A 1 163 ? 14.666 9.517 11.615 1.00 4.83 162 ASN A O 1
ATOM 1452 N N A HIS A 1 164 ? 16.783 10.331 11.429 0.60 4.57 163 HIS A N 1
ATOM 1453 N N B HIS A 1 164 ? 16.653 10.488 11.436 0.40 7.46 163 HIS A N 1
ATOM 1454 C CA A HIS A 1 164 ? 16.333 11.697 11.471 0.60 5.57 163 HIS A CA 1
ATOM 1455 C CA B HIS A 1 164 ? 16.005 11.780 11.701 0.40 7.75 163 HIS A CA 1
ATOM 1456 C C A HIS A 1 164 ? 15.236 11.990 10.437 0.60 5.73 163 HIS A C 1
ATOM 1457 C C B HIS A 1 164 ? 15.042 12.105 10.533 0.40 8.52 163 HIS A C 1
ATOM 1458 O O A HIS A 1 164 ? 14.211 12.606 10.704 0.60 6.47 163 HIS A O 1
ATOM 1459 O O B HIS A 1 164 ? 14.036 12.715 10.882 0.40 8.73 163 HIS A O 1
ATOM 1472 N N A LEU A 1 165 ? 15.497 11.558 9.215 0.60 5.79 164 LEU A N 1
ATOM 1473 N N B LEU A 1 165 ? 15.340 11.718 9.302 0.40 7.83 164 LEU A N 1
ATOM 1474 C CA A LEU A 1 165 ? 14.485 11.866 8.181 0.60 7.69 164 LEU A CA 1
ATOM 1475 C CA B LEU A 1 165 ? 14.466 11.842 8.126 0.40 7.56 164 LEU A CA 1
ATOM 1476 C C A LEU A 1 165 ? 13.189 11.126 8.408 0.60 5.71 164 LEU A C 1
ATOM 1477 C C B LEU A 1 165 ? 13.107 11.214 8.470 0.40 6.53 164 LEU A C 1
ATOM 1478 O O A LEU A 1 165 ? 12.108 11.628 8.035 0.60 6.21 164 LEU A O 1
ATOM 1479 O O B LEU A 1 165 ? 12.056 11.781 8.195 0.40 7.00 164 LEU A O 1
ATOM 1488 N N . GLN A 1 166 ? 13.212 9.955 9.005 1.00 5.28 165 GLN A N 1
ATOM 1489 C CA . GLN A 1 166 ? 12.008 9.190 9.271 1.00 5.02 165 GLN A CA 1
ATOM 1490 C C . GLN A 1 166 ? 11.208 9.799 10.438 1.00 5.16 165 GLN A C 1
ATOM 1491 O O . GLN A 1 166 ? 9.977 9.837 10.396 1.00 5.89 165 GLN A O 1
ATOM 1497 N N . VAL A 1 167 ? 11.912 10.265 11.473 1.00 5.04 166 VAL A N 1
ATOM 1498 C CA . VAL A 1 167 ? 11.225 10.985 12.542 1.00 5.19 166 VAL A CA 1
ATOM 1499 C C . VAL A 1 167 ? 10.524 12.222 11.953 1.00 5.80 166 VAL A C 1
ATOM 1500 O O . VAL A 1 167 ? 9.365 12.492 12.242 1.00 6.38 166 VAL A O 1
ATOM 1504 N N . GLU A 1 168 ? 11.286 12.975 11.154 1.00 6.08 167 GLU A N 1
ATOM 1505 C CA . GLU A 1 168 ? 10.736 14.158 10.506 1.00 6.83 167 GLU A CA 1
ATOM 1506 C C . GLU A 1 168 ? 9.509 13.802 9.653 1.00 6.47 167 GLU A C 1
ATOM 1507 O O . GLU A 1 168 ? 8.526 14.576 9.649 1.00 7.28 167 GLU A O 1
ATOM 1513 N N A MET A 1 169 ? 9.518 12.701 8.947 0.58 6.28 168 MET A N 1
ATOM 1514 N N B MET A 1 169 ? 9.599 12.691 8.925 0.42 7.23 168 MET A N 1
ATOM 1515 C CA A MET A 1 169 ? 8.367 12.336 8.133 0.58 7.51 168 MET A CA 1
ATOM 1516 C CA B MET A 1 169 ? 8.475 12.236 8.118 0.42 6.42 168 MET A CA 1
ATOM 1517 C C A MET A 1 169 ? 7.132 12.189 8.999 0.58 6.91 168 MET A C 1
ATOM 1518 C C B MET A 1 169 ? 7.221 12.067 8.955 0.42 6.14 168 MET A C 1
ATOM 1519 O O A MET A 1 169 ? 6.012 12.581 8.639 0.58 7.75 168 MET A O 1
ATOM 1520 O O B MET A 1 169 ? 6.128 12.478 8.556 0.42 6.07 168 MET A O 1
ATOM 1529 N N A ILE A 1 170 ? 7.366 11.395 10.108 0.61 5.94 169 ILE A N 1
ATOM 1530 N N B ILE A 1 170 ? 7.209 11.529 10.166 0.39 6.23 169 ILE A N 1
ATOM 1531 C CA A ILE A 1 170 ? 6.280 11.236 11.082 0.61 4.92 169 ILE A CA 1
ATOM 1532 C CA B ILE A 1 170 ? 5.922 11.467 10.889 0.39 4.83 169 ILE A CA 1
ATOM 1533 C C A ILE A 1 170 ? 5.761 12.584 11.534 0.61 5.48 169 ILE A C 1
ATOM 1534 C C B ILE A 1 170 ? 5.534 12.807 11.490 0.39 5.69 169 ILE A C 1
ATOM 1535 O O A ILE A 1 170 ? 4.547 12.877 11.500 0.61 6.25 169 ILE A O 1
ATOM 1536 O O B ILE A 1 170 ? 4.358 13.164 11.602 0.39 7.13 169 ILE A O 1
ATOM 1545 N N . LEU A 1 171 ? 6.622 13.513 11.976 1.00 5.90 170 LEU A N 1
ATOM 1546 C CA . LEU A 1 171 ? 6.224 14.805 12.501 1.00 5.96 170 LEU A CA 1
ATOM 1547 C C . LEU A 1 171 ? 5.524 15.664 11.448 1.00 6.55 170 LEU A C 1
ATOM 1548 O O . LEU A 1 171 ? 4.682 16.487 11.794 1.00 7.13 170 LEU A O 1
ATOM 1553 N N . ASN A 1 172 ? 5.878 15.489 10.188 1.00 6.78 171 ASN A N 1
ATOM 1554 C CA . ASN A 1 172 ? 5.310 16.235 9.101 1.00 7.84 171 ASN A CA 1
ATOM 1555 C C . ASN A 1 172 ? 4.111 15.459 8.451 1.00 8.27 171 ASN A C 1
ATOM 1556 O O . ASN A 1 172 ? 3.572 16.006 7.451 1.00 10.08 171 ASN A O 1
ATOM 1561 N N . LYS A 1 173 ? 3.628 14.392 9.055 1.00 7.38 172 LYS A N 1
ATOM 1562 C CA . LYS A 1 173 ? 2.550 13.630 8.450 1.00 7.11 172 LYS A CA 1
ATOM 1563 C C . LYS A 1 173 ? 1.318 14.512 8.297 1.00 6.74 172 LYS A C 1
ATOM 1564 O O . LYS A 1 173 ? 0.849 15.092 9.284 1.00 5.95 172 LYS A O 1
ATOM 1570 N N . PRO A 1 174 ? 0.709 14.559 7.127 1.00 7.70 173 PRO A N 1
ATOM 1571 C CA . PRO A 1 174 ? -0.565 15.280 7.007 1.00 7.35 173 PRO A CA 1
ATOM 1572 C C . PRO A 1 174 ? -1.593 14.649 7.960 1.00 6.72 173 PRO A C 1
ATOM 1573 O O . PRO A 1 174 ? -1.785 13.447 8.026 1.00 7.29 173 PRO A O 1
ATOM 1577 N N . GLY A 1 175 ? -2.253 15.523 8.713 1.00 6.11 174 GLY A N 1
ATOM 1578 C CA . GLY A 1 175 ? -3.289 15.071 9.605 1.00 5.87 174 GLY A CA 1
ATOM 1579 C C . GLY A 1 175 ? -2.777 14.355 10.843 1.00 5.13 174 GLY A C 1
ATOM 1580 O O . GLY A 1 175 ? -3.583 13.706 11.520 1.00 5.85 174 GLY A O 1
ATOM 1581 N N . LEU A 1 176 ? -1.501 14.492 11.178 1.00 4.76 175 LEU A N 1
ATOM 1582 C CA . LEU A 1 176 ? -0.937 13.837 12.359 1.00 4.32 175 LEU A CA 1
ATOM 1583 C C . LEU A 1 176 ? -1.839 14.088 13.562 1.00 4.24 175 LEU A C 1
ATOM 1584 O O . LEU A 1 176 ? -2.166 15.239 13.875 1.00 4.87 175 LEU A O 1
ATOM 1589 N N . LYS A 1 177 ? -2.181 13.017 14.265 1.00 4.13 176 LYS A N 1
ATOM 1590 C CA . LYS A 1 177 ? -3.061 13.115 15.420 1.00 4.09 176 LYS A CA 1
ATOM 1591 C C . LYS A 1 177 ? -2.288 13.065 16.731 1.00 3.92 176 LYS A C 1
ATOM 1592 O O . LYS A 1 177 ? -2.555 13.875 17.636 1.00 4.63 176 LYS A O 1
ATOM 1598 N N . TYR A 1 178 ? -1.347 12.133 16.840 1.00 3.94 177 TYR A N 1
ATOM 1599 C CA . TYR A 1 178 ? -0.512 12.024 18.015 1.00 4.26 177 TYR A CA 1
ATOM 1600 C C . TYR A 1 178 ? 0.953 12.001 17.580 1.00 4.33 177 TYR A C 1
ATOM 1601 O O . TYR A 1 178 ? 1.341 11.196 16.737 1.00 4.78 177 TYR A O 1
ATOM 1610 N N . LYS A 1 179 ? 1.760 12.875 18.165 1.00 4.48 178 LYS A N 1
ATOM 1611 C CA . LYS A 1 179 ? 3.181 12.796 17.927 1.00 4.44 178 LYS A CA 1
ATOM 1612 C C . LYS A 1 179 ? 3.746 11.528 18.561 1.00 4.08 178 LYS A C 1
ATOM 1613 O O . LYS A 1 179 ? 3.248 11.044 19.571 1.00 4.87 178 LYS A O 1
ATOM 1619 N N . PRO A 1 180 ? 4.854 11.006 18.016 1.00 4.07 179 PRO A N 1
ATOM 1620 C CA . PRO A 1 180 ? 5.536 9.927 18.734 1.00 4.05 179 PRO A CA 1
ATOM 1621 C C . PRO A 1 180 ? 6.013 10.436 20.086 1.00 3.98 179 PRO A C 1
ATOM 1622 O O . PRO A 1 180 ? 6.571 11.526 20.187 1.00 4.78 179 PRO A O 1
ATOM 1629 N N . ALA A 1 181 ? 5.832 9.602 21.109 1.00 3.87 180 ALA A N 1
ATOM 1630 C CA . ALA A 1 181 ? 6.277 9.966 22.440 1.00 3.96 180 ALA A CA 1
ATOM 1631 C C . ALA A 1 181 ? 7.759 9.680 22.651 1.00 3.74 180 ALA A C 1
ATOM 1632 O O . ALA A 1 181 ? 8.420 10.340 23.457 1.00 4.14 180 ALA A O 1
ATOM 1634 N N . VAL A 1 182 ? 8.251 8.631 21.989 1.00 3.51 181 VAL A N 1
ATOM 1635 C CA . VAL A 1 182 ? 9.564 8.066 22.209 1.00 3.24 181 VAL A CA 1
ATOM 1636 C C . VAL A 1 182 ? 10.132 7.624 20.864 1.00 3.26 181 VAL A C 1
ATOM 1637 O O . VAL A 1 182 ? 9.371 7.132 20.019 1.00 3.70 181 VAL A O 1
ATOM 1641 N N . ASN A 1 183 ? 11.450 7.764 20.717 1.00 3.28 182 ASN A N 1
ATOM 1642 C CA . ASN A 1 183 ? 12.225 7.041 19.704 1.00 3.17 182 ASN A CA 1
ATOM 1643 C C . ASN A 1 183 ? 13.263 6.226 20.474 1.00 3.11 182 ASN A C 1
ATOM 1644 O O . ASN A 1 183 ? 14.100 6.790 21.184 1.00 3.87 182 ASN A O 1
ATOM 1649 N N . GLN A 1 184 ? 13.159 4.896 20.358 1.00 3.05 183 GLN A N 1
ATOM 1650 C CA . GLN A 1 184 ? 14.073 3.994 21.037 1.00 2.96 183 GLN A CA 1
ATOM 1651 C C . GLN A 1 184 ? 15.176 3.588 20.046 1.00 2.99 183 GLN A C 1
ATOM 1652 O O . GLN A 1 184 ? 14.873 3.018 18.984 1.00 3.30 183 GLN A O 1
ATOM 1658 N N . ILE A 1 185 ? 16.423 3.912 20.377 1.00 3.08 184 ILE A N 1
ATOM 1659 C CA . ILE A 1 185 ? 17.545 3.736 19.464 1.00 3.21 184 ILE A CA 1
ATOM 1660 C C . ILE A 1 185 ? 18.730 3.167 20.240 1.00 3.16 184 ILE A C 1
ATOM 1661 O O . ILE A 1 185 ? 18.838 3.330 21.451 1.00 3.46 184 ILE A O 1
ATOM 1666 N N . GLU A 1 186 ? 19.650 2.564 19.498 1.00 3.24 185 GLU A N 1
ATOM 1667 C CA . GLU A 1 186 ? 20.880 2.084 20.108 1.00 3.27 185 GLU A CA 1
ATOM 1668 C C . GLU A 1 186 ? 21.699 3.287 20.574 1.00 3.32 185 GLU A C 1
ATOM 1669 O O . GLU A 1 186 ? 21.876 4.248 19.820 1.00 3.90 185 GLU A O 1
ATOM 1675 N N . CYS A 1 187 ? 22.251 3.226 21.792 1.00 3.34 186 CYS A N 1
ATOM 1676 C CA . CYS A 1 187 ? 23.063 4.352 22.231 1.00 3.42 186 CYS A CA 1
ATOM 1677 C C . CYS A 1 187 ? 23.944 3.924 23.393 1.00 3.43 186 CYS A C 1
ATOM 1678 O O . CYS A 1 187 ? 23.437 3.339 24.357 1.00 3.70 186 CYS A O 1
ATOM 1683 N N . HIS A 1 188 ? 25.221 4.236 23.270 1.00 3.74 187 HIS A N 1
ATOM 1684 C CA . HIS A 1 188 ? 26.225 3.866 24.258 1.00 3.69 187 HIS A CA 1
ATOM 1685 C C . HIS A 1 188 ? 27.495 4.648 23.897 1.00 3.65 187 HIS A C 1
ATOM 1686 O O . HIS A 1 188 ? 27.523 5.363 22.893 1.00 4.01 187 HIS A O 1
ATOM 1693 N N . PRO A 1 189 ? 28.567 4.545 24.689 1.00 3.60 188 PRO A N 1
ATOM 1694 C CA . PRO A 1 189 ? 29.749 5.371 24.377 1.00 3.81 188 PRO A CA 1
ATOM 1695 C C . PRO A 1 189 ? 30.387 5.130 23.032 1.00 3.88 188 PRO A C 1
ATOM 1696 O O . PRO A 1 189 ? 31.148 5.992 22.596 1.00 4.70 188 PRO A O 1
ATOM 1700 N N A TYR A 1 190 ? 30.179 3.957 22.382 0.70 3.81 189 TYR A N 1
ATOM 1701 N N B TYR A 1 190 ? 30.072 4.022 22.367 0.30 4.47 189 TYR A N 1
ATOM 1702 C CA A TYR A 1 190 ? 30.751 3.760 21.088 0.70 4.26 189 TYR A CA 1
ATOM 1703 C CA B TYR A 1 190 ? 30.638 3.770 21.034 0.30 4.24 189 TYR A CA 1
ATOM 1704 C C A TYR A 1 190 ? 29.859 4.180 19.894 0.70 4.04 189 TYR A C 1
ATOM 1705 C C B TYR A 1 190 ? 29.628 4.269 19.967 0.30 4.19 189 TYR A C 1
ATOM 1706 O O A TYR A 1 190 ? 30.312 4.189 18.749 0.70 4.60 189 TYR A O 1
ATOM 1707 O O B TYR A 1 190 ? 30.000 4.201 18.798 0.30 5.01 189 TYR A O 1
ATOM 1716 N N A LEU A 1 191 ? 28.628 4.548 20.230 0.70 3.78 190 LEU A N 1
ATOM 1717 N N B LEU A 1 191 ? 28.428 4.746 20.343 0.30 5.13 190 LEU A N 1
ATOM 1718 C CA A LEU A 1 191 ? 27.606 5.007 19.274 0.70 3.71 190 LEU A CA 1
ATOM 1719 C CA B LEU A 1 191 ? 27.378 5.229 19.418 0.30 4.89 190 LEU A CA 1
ATOM 1720 C C A LEU A 1 191 ? 26.781 6.055 20.023 0.70 3.36 190 LEU A C 1
ATOM 1721 C C B LEU A 1 191 ? 26.506 6.219 20.135 0.30 4.99 190 LEU A C 1
ATOM 1722 O O A LEU A 1 191 ? 25.693 5.796 20.563 0.70 3.68 190 LEU A O 1
ATOM 1723 O O B LEU A 1 191 ? 25.418 5.939 20.669 0.30 5.91 190 LEU A O 1
ATOM 1732 N N A THR A 1 192 ? 27.350 7.274 20.124 0.70 3.35 191 THR A N 1
ATOM 1733 N N B THR A 1 192 ? 27.001 7.449 20.189 0.30 4.73 191 THR A N 1
ATOM 1734 C CA A THR A 1 192 ? 26.814 8.243 21.048 0.70 3.27 191 THR A CA 1
ATOM 1735 C CA B THR A 1 192 ? 26.482 8.443 21.103 0.30 5.22 191 THR A CA 1
ATOM 1736 C C A THR A 1 192 ? 25.587 8.983 20.559 0.70 3.53 191 THR A C 1
ATOM 1737 C C B THR A 1 192 ? 25.280 9.248 20.599 0.30 6.06 191 THR A C 1
ATOM 1738 O O A THR A 1 192 ? 24.872 9.566 21.383 0.70 3.93 191 THR A O 1
ATOM 1739 O O B THR A 1 192 ? 24.521 9.713 21.419 0.30 6.27 191 THR A O 1
ATOM 1746 N N A GLN A 1 193 ? 25.312 8.971 19.243 0.70 4.07 192 GLN A N 1
ATOM 1747 N N B GLN A 1 193 ? 25.136 9.400 19.308 0.30 5.54 192 GLN A N 1
ATOM 1748 C CA A GLN A 1 193 ? 24.033 9.419 18.718 0.70 4.07 192 GLN A CA 1
ATOM 1749 C CA B GLN A 1 193 ? 23.868 9.855 18.795 0.30 5.05 192 GLN A CA 1
ATOM 1750 C C A GLN A 1 193 ? 23.734 10.895 18.979 0.70 3.82 192 GLN A C 1
ATOM 1751 C C B GLN A 1 193 ? 23.555 11.302 19.135 0.30 5.35 192 GLN A C 1
ATOM 1752 O O A GLN A 1 193 ? 22.573 11.289 19.085 0.70 4.49 192 GLN A O 1
ATOM 1753 O O B GLN A 1 193 ? 22.366 11.654 19.263 0.30 6.11 192 GLN A O 1
ATOM 1764 N N A GLU A 1 194 ? 24.767 11.735 19.037 0.70 4.39 193 GLU A N 1
ATOM 1765 N N B GLU A 1 194 ? 24.568 12.167 19.245 0.30 5.58 193 GLU A N 1
ATOM 1766 C CA A GLU A 1 194 ? 24.468 13.122 19.397 0.70 4.69 193 GLU A CA 1
ATOM 1767 C CA B GLU A 1 194 ? 24.301 13.536 19.616 0.30 6.40 193 GLU A CA 1
ATOM 1768 C C A GLU A 1 194 ? 23.501 13.797 18.436 0.70 4.61 193 GLU A C 1
ATOM 1769 C C B GLU A 1 194 ? 23.279 14.234 18.718 0.30 6.85 193 GLU A C 1
ATOM 1770 O O A GLU A 1 194 ? 22.613 14.529 18.848 0.70 5.12 193 GLU A O 1
ATOM 1771 O O B GLU A 1 194 ? 22.329 14.915 19.152 0.30 7.18 193 GLU A O 1
ATOM 1782 N N A LYS A 1 195 ? 23.655 13.562 17.130 0.70 4.68 194 LYS A N 1
ATOM 1783 N N B LYS A 1 195 ? 23.377 14.057 17.407 0.30 6.13 194 LYS A N 1
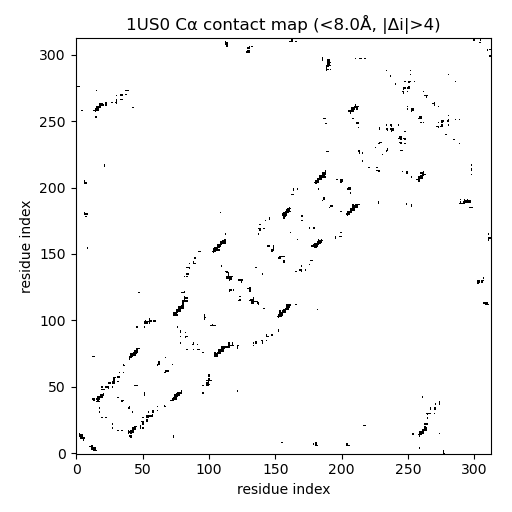ATOM 1784 C CA A LYS A 1 195 ? 22.812 14.254 16.175 0.70 4.77 194 LYS A CA 1
ATOM 1785 C CA B LYS A 1 195 ? 22.487 14.712 16.449 0.30 6.48 194 LYS A CA 1
ATOM 1786 C C A LYS A 1 195 ? 21.362 13.831 16.297 0.70 4.67 194 LYS A C 1
ATOM 1787 C C B LYS A 1 195 ? 21.017 14.263 16.567 0.30 5.83 194 LYS A C 1
ATOM 1788 O O A LYS A 1 195 ? 20.446 14.670 16.344 0.70 5.34 194 LYS A O 1
ATOM 1789 O O B LYS A 1 195 ? 20.091 15.066 16.685 0.30 6.89 194 LYS A O 1
ATOM 1797 N N A LEU A 1 196 ? 21.108 12.513 16.317 0.70 4.34 195 LEU A N 1
ATOM 1798 N N B LEU A 1 196 ? 20.843 12.932 16.559 0.30 5.53 195 LEU A N 1
ATOM 1799 C CA A LEU A 1 196 ? 19.708 12.074 16.353 0.70 4.27 195 LEU A CA 1
ATOM 1800 C CA B LEU A 1 196 ? 19.447 12.459 16.589 0.30 6.09 195 LEU A CA 1
ATOM 1801 C C A LEU A 1 196 ? 19.052 12.429 17.687 0.70 4.07 195 LEU A C 1
ATOM 1802 C C B LEU A 1 196 ? 18.801 12.738 17.933 0.30 5.61 195 LEU A C 1
ATOM 1803 O O A LEU A 1 196 ? 17.887 12.788 17.730 0.70 4.53 195 LEU A O 1
ATOM 1804 O O B LEU A 1 196 ? 17.633 13.042 18.004 0.30 6.46 195 LEU A O 1
ATOM 1813 N N A ILE A 1 197 ? 19.834 12.324 18.774 0.70 4.22 196 ILE A N 1
ATOM 1814 N N B ILE A 1 197 ? 19.573 12.542 18.996 0.30 5.80 196 ILE A N 1
ATOM 1815 C CA A ILE A 1 197 ? 19.284 12.691 20.072 0.70 3.86 196 ILE A CA 1
ATOM 1816 C CA B ILE A 1 197 ? 18.995 12.777 20.328 0.30 6.23 196 ILE A CA 1
ATOM 1817 C C A ILE A 1 197 ? 18.884 14.166 20.097 0.70 4.15 196 ILE A C 1
ATOM 1818 C C B ILE A 1 197 ? 18.574 14.236 20.495 0.30 5.37 196 ILE A C 1
ATOM 1819 O O A ILE A 1 197 ? 17.818 14.503 20.567 0.70 4.25 196 ILE A O 1
ATOM 1820 O O B ILE A 1 197 ? 17.488 14.528 20.927 0.30 5.42 196 ILE A O 1
ATOM 1829 N N A GLN A 1 198 ? 19.772 15.047 19.613 0.70 4.25 197 GLN A N 1
ATOM 1830 N N B GLN A 1 198 ? 19.429 15.155 20.078 0.30 5.20 197 GLN A N 1
ATOM 1831 C CA A GLN A 1 198 ? 19.408 16.460 19.682 0.70 4.57 197 GLN A CA 1
ATOM 1832 C CA B GLN A 1 198 ? 19.064 16.572 20.231 0.30 5.22 197 GLN A CA 1
ATOM 1833 C C A GLN A 1 198 ? 18.181 16.733 18.833 0.70 4.78 197 GLN A C 1
ATOM 1834 C C B GLN A 1 198 ? 17.817 16.845 19.355 0.30 5.55 197 GLN A C 1
ATOM 1835 O O A GLN A 1 198 ? 17.318 17.499 19.231 0.70 5.22 197 GLN A O 1
ATOM 1836 O O B GLN A 1 198 ? 16.974 17.633 19.790 0.30 6.42 197 GLN A O 1
ATOM 1847 N N A TYR A 1 199 ? 18.083 16.110 17.640 0.70 4.92 198 TYR A N 1
ATOM 1848 N N B TYR A 1 199 ? 17.781 16.304 18.148 0.30 5.77 198 TYR A N 1
ATOM 1849 C CA A TYR A 1 199 ? 16.891 16.333 16.843 0.70 5.02 198 TYR A CA 1
ATOM 1850 C CA B TYR A 1 199 ? 16.641 16.583 17.299 0.30 6.00 198 TYR A CA 1
ATOM 1851 C C A TYR A 1 199 ? 15.637 15.900 17.588 0.70 4.74 198 TYR A C 1
ATOM 1852 C C B TYR A 1 199 ? 15.365 16.109 18.013 0.30 4.99 198 TYR A C 1
ATOM 1853 O O A TYR A 1 199 ? 14.667 16.638 17.728 0.70 5.16 198 TYR A O 1
ATOM 1854 O O B TYR A 1 199 ? 14.378 16.812 18.164 0.30 6.54 198 TYR A O 1
ATOM 1871 N N A CYS A 1 200 ? 15.655 14.651 18.090 0.70 4.34 199 CYS A N 1
ATOM 1872 N N B CYS A 1 200 ? 15.377 14.835 18.446 0.30 5.02 199 CYS A N 1
ATOM 1873 C CA A CYS A 1 200 ? 14.469 14.155 18.775 0.70 4.14 199 CYS A CA 1
ATOM 1874 C CA B CYS A 1 200 ? 14.168 14.313 19.105 0.30 5.06 199 CYS A CA 1
ATOM 1875 C C A CYS A 1 200 ? 14.120 14.992 20.007 0.70 4.14 199 CYS A C 1
ATOM 1876 C C B CYS A 1 200 ? 13.763 15.122 20.336 0.30 5.06 199 CYS A C 1
ATOM 1877 O O A CYS A 1 200 ? 12.969 15.354 20.177 0.70 4.67 199 CYS A O 1
ATOM 1878 O O B CYS A 1 200 ? 12.620 15.483 20.481 0.30 4.82 199 CYS A O 1
ATOM 1883 N N A GLN A 1 201 ? 15.124 15.281 20.834 0.70 4.46 200 GLN A N 1
ATOM 1884 N N B GLN A 1 201 ? 14.769 15.419 21.157 0.30 5.19 200 GLN A N 1
ATOM 1885 C CA A GLN A 1 201 ? 14.855 16.068 22.034 0.70 4.57 200 GLN A CA 1
ATOM 1886 C CA B GLN A 1 201 ? 14.460 16.132 22.382 0.30 5.13 200 GLN A CA 1
ATOM 1887 C C A GLN A 1 201 ? 14.288 17.448 21.670 0.70 5.16 200 GLN A C 1
ATOM 1888 C C B GLN A 1 201 ? 13.876 17.523 22.080 0.30 5.78 200 GLN A C 1
ATOM 1889 O O A GLN A 1 201 ? 13.413 17.957 22.344 0.70 5.55 200 GLN A O 1
ATOM 1890 O O B GLN A 1 201 ? 12.968 17.961 22.741 0.30 7.26 200 GLN A O 1
ATOM 1901 N N A SER A 1 202 ? 14.813 18.047 20.601 0.70 5.22 201 SER A N 1
ATOM 1902 N N B SER A 1 202 ? 14.403 18.136 21.046 0.30 6.75 201 SER A N 1
ATOM 1903 C CA A SER A 1 202 ? 14.349 19.377 20.181 0.70 5.67 201 SER A CA 1
ATOM 1904 C CA B SER A 1 202 ? 13.944 19.485 20.713 0.30 7.30 201 SER A CA 1
ATOM 1905 C C A SER A 1 202 ? 12.868 19.352 19.815 0.70 5.82 201 SER A C 1
ATOM 1906 C C B SER A 1 202 ? 12.479 19.528 20.299 0.30 8.16 201 SER A C 1
ATOM 1907 O O A SER A 1 202 ? 12.200 20.391 19.866 0.70 7.24 201 SER A O 1
ATOM 1908 O O B SER A 1 202 ? 11.804 20.544 20.310 0.30 10.56 201 SER A O 1
ATOM 1913 N N A LYS A 1 203 ? 12.329 18.197 19.430 0.70 5.39 202 LYS A N 1
ATOM 1914 N N B LYS A 1 203 ? 11.968 18.359 19.910 0.30 6.72 202 LYS A N 1
ATOM 1915 C CA A LYS A 1 203 ? 10.954 18.008 19.038 0.70 5.64 202 LYS A CA 1
ATOM 1916 C CA B LYS A 1 203 ? 10.593 18.220 19.460 0.30 6.68 202 LYS A CA 1
ATOM 1917 C C A LYS A 1 203 ? 10.097 17.463 20.160 0.70 5.76 202 LYS A C 1
ATOM 1918 C C B LYS A 1 203 ? 9.715 17.627 20.546 0.30 6.54 202 LYS A C 1
ATOM 1919 O O A LYS A 1 203 ? 8.917 17.185 19.958 0.70 6.55 202 LYS A O 1
ATOM 1920 O O B LYS A 1 203 ? 8.553 17.367 20.287 0.30 7.74 202 LYS A O 1
ATOM 1931 N N A GLY A 1 204 ? 10.669 17.324 21.363 0.70 5.28 203 GLY A N 1
ATOM 1932 N N B GLY A 1 204 ? 10.281 17.391 21.729 0.30 6.19 203 GLY A N 1
ATOM 1933 C CA A GLY A 1 204 ? 9.926 16.855 22.503 0.70 5.06 203 GLY A CA 1
ATOM 1934 C CA B GLY A 1 204 ? 9.474 16.809 22.766 0.30 6.43 203 GLY A CA 1
ATOM 1935 C C A GLY A 1 204 ? 9.745 15.346 22.566 0.70 5.09 203 GLY A C 1
ATOM 1936 C C B GLY A 1 204 ? 9.373 15.276 22.666 0.30 6.82 203 GLY A C 1
ATOM 1937 O O A GLY A 1 204 ? 8.948 14.861 23.401 0.70 5.84 203 GLY A O 1
ATOM 1938 O O B GLY A 1 204 ? 8.451 14.763 23.307 0.30 8.77 203 GLY A O 1
ATOM 1939 N N A ILE A 1 205 ? 10.449 14.619 21.696 0.70 5.14 204 ILE A N 1
ATOM 1940 N N B ILE A 1 205 ? 10.268 14.650 21.907 0.30 5.40 204 ILE A N 1
ATOM 1941 C CA A ILE A 1 205 ? 10.380 13.147 21.702 0.70 4.88 204 ILE A CA 1
ATOM 1942 C CA B ILE A 1 205 ? 10.359 13.191 21.749 0.30 5.07 204 ILE A CA 1
ATOM 1943 C C A ILE A 1 205 ? 11.432 12.665 22.700 0.70 5.49 204 ILE A C 1
ATOM 1944 C C B ILE A 1 205 ? 11.450 12.676 22.675 0.30 5.34 204 IL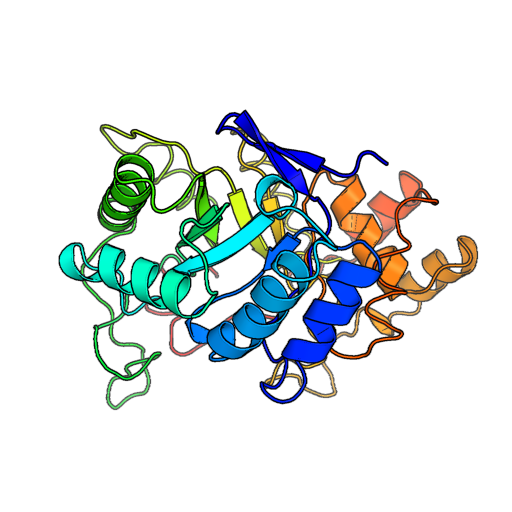E A C 1
ATOM 1945 O O A ILE A 1 205 ? 12.578 13.104 22.650 0.70 9.08 204 ILE A O 1
ATOM 1946 O O B ILE A 1 205 ? 12.610 13.066 22.550 0.30 8.81 204 ILE A O 1
ATOM 1951 N N . VAL A 1 206 ? 11.057 11.802 23.615 1.00 4.39 205 VAL A N 1
ATOM 1952 C CA . VAL A 1 206 ? 11.996 11.218 24.560 1.00 4.37 205 VAL A CA 1
ATOM 1953 C C . VAL A 1 206 ? 12.750 10.088 23.863 1.00 4.08 205 VAL A C 1
ATOM 1954 O O . VAL A 1 206 ? 12.144 9.277 23.146 1.00 4.91 205 VAL A O 1
ATOM 1958 N N . VAL A 1 207 ? 14.051 10.036 24.077 1.00 3.95 206 VAL A N 1
ATOM 1959 C CA . VAL A 1 207 ? 14.860 8.977 23.509 1.00 3.68 206 VAL A CA 1
ATOM 1960 C C . VAL A 1 207 ? 15.135 7.930 24.579 1.00 3.38 206 VAL A C 1
ATOM 1961 O O . VAL A 1 207 ? 15.524 8.238 25.700 1.00 4.12 206 VAL A O 1
ATOM 1965 N N . THR A 1 208 ? 14.899 6.650 24.186 1.00 3.33 207 THR A N 1
ATOM 1966 C CA . THR A 1 208 ? 15.341 5.522 24.983 1.00 3.11 207 THR A CA 1
ATOM 1967 C C . THR A 1 208 ? 16.572 4.905 24.333 1.00 3.26 207 THR A C 1
ATOM 1968 O O . THR A 1 208 ? 16.545 4.620 23.138 1.00 4.07 207 THR A O 1
ATOM 1972 N N . ALA A 1 209 ? 17.602 4.699 25.149 1.00 3.23 208 ALA A N 1
ATOM 1973 C CA . ALA A 1 209 ? 18.846 4.065 24.740 1.00 3.10 208 ALA A CA 1
ATOM 1974 C C . ALA A 1 209 ? 18.767 2.557 24.982 1.00 3.00 208 ALA A C 1
ATOM 1975 O O . ALA A 1 209 ? 18.651 2.105 26.119 1.00 3.75 208 ALA A O 1
ATOM 1977 N N . TYR A 1 210 ? 18.870 1.812 23.877 1.00 3.14 209 TYR A N 1
ATOM 1978 C CA . TYR A 1 210 ? 18.969 0.379 23.959 1.00 3.05 209 TYR A CA 1
ATOM 1979 C C . TYR A 1 210 ? 20.430 -0.058 23.773 1.00 3.09 209 TYR A C 1
ATOM 1980 O O . TYR A 1 210 ? 21.308 0.686 23.355 1.00 3.38 209 TYR A O 1
ATOM 1989 N N . SER A 1 211 ? 20.679 -1.334 24.144 1.00 3.19 210 SER A N 1
ATOM 1990 C CA . SER A 1 211 ? 22.006 -1.906 24.172 1.00 3.32 210 SER A CA 1
ATOM 1991 C C . SER A 1 211 ? 23.019 -0.993 24.876 1.00 3.35 210 SER A C 1
ATOM 1992 O O . SER A 1 211 ? 24.130 -0.788 24.387 1.00 3.92 210 SER A O 1
ATOM 1995 N N . PRO A 1 212 ? 22.676 -0.474 26.072 1.00 3.39 211 PRO A N 1
ATOM 1996 C CA . PRO A 1 212 ? 23.567 0.493 26.708 1.00 3.62 211 PRO A CA 1
ATOM 1997 C C . PRO A 1 212 ? 24.883 -0.099 27.173 1.00 3.73 211 PRO A C 1
ATOM 1998 O O . PRO A 1 212 ? 25.832 0.645 27.450 1.00 4.22 211 PRO A O 1
ATOM 2002 N N . LEU A 1 213 ? 24.937 -1.431 27.339 1.00 3.90 212 LEU A N 1
ATOM 2003 C CA . LEU A 1 213 ? 26.152 -2.117 27.728 1.00 4.54 212 LEU A CA 1
ATOM 2004 C C . LEU A 1 213 ? 26.874 -2.690 26.532 1.00 5.13 212 LEU A C 1
ATOM 2005 O O . LEU A 1 213 ? 27.865 -3.418 26.684 1.00 6.47 212 LEU A O 1
ATOM 2010 N N . GLY A 1 214 ? 26.402 -2.383 25.314 1.00 4.73 213 GLY A N 1
ATOM 2011 C CA . GLY A 1 214 ? 26.987 -2.920 24.114 1.00 5.69 213 GLY A CA 1
ATOM 2012 C C . GLY A 1 214 ? 26.547 -4.330 23.789 1.00 6.45 213 GLY A C 1
ATOM 2013 O O . GLY A 1 214 ? 27.175 -4.989 22.950 1.00 8.94 213 GLY A O 1
ATOM 2014 N N . SER A 1 215 ? 25.458 -4.794 24.398 1.00 5.40 214 SER A N 1
ATOM 2015 C CA . SER A 1 215 ? 24.871 -6.066 24.023 1.00 5.73 214 SER A CA 1
ATOM 2016 C C . SER A 1 215 ? 25.921 -7.180 23.910 1.00 6.40 214 SER A C 1
ATOM 2017 O O . SER A 1 215 ? 26.031 -7.820 22.852 1.00 7.08 214 SER A O 1
ATOM 2020 N N . PRO A 1 216 ? 26.656 -7.493 24.988 1.00 7.50 215 PRO A N 1
ATOM 2021 C CA . PRO A 1 216 ? 27.703 -8.516 24.867 1.00 9.69 215 PRO A CA 1
ATOM 2022 C C . PRO A 1 216 ? 27.152 -9.888 24.481 1.00 8.10 215 PRO A C 1
ATOM 2023 O O . PRO A 1 216 ? 27.939 -10.699 23.972 1.00 11.23 215 PRO A O 1
ATOM 2027 N N . ASP A 1 217 ? 25.902 -10.157 24.712 1.00 6.17 216 ASP A N 1
ATOM 2028 C CA . ASP A 1 217 ? 25.261 -11.417 24.376 1.00 5.26 216 ASP A CA 1
ATOM 2029 C C . ASP A 1 217 ? 24.589 -11.393 22.995 1.00 5.10 216 ASP A C 1
ATOM 2030 O O . ASP A 1 217 ? 23.939 -12.382 22.632 1.00 5.45 216 ASP A O 1
ATOM 2035 N N A ARG A 1 218 ? 24.772 -10.362 22.244 0.67 5.70 217 ARG A N 1
ATOM 2036 N N B ARG A 1 218 ? 24.691 -10.317 22.163 0.33 5.52 217 ARG A N 1
ATOM 2037 C CA A ARG A 1 218 ? 24.226 -10.350 20.893 0.67 5.73 217 ARG A CA 1
ATOM 2038 C CA B ARG A 1 218 ? 24.008 -10.375 20.873 0.33 5.84 217 ARG A CA 1
ATOM 2039 C C A ARG A 1 218 ? 24.671 -11.607 20.148 0.67 5.14 217 ARG A C 1
ATOM 2040 C C B ARG A 1 218 ? 24.632 -11.566 20.120 0.33 6.68 217 ARG A C 1
ATOM 2041 O O A ARG A 1 218 ? 25.862 -11.994 20.224 0.67 7.51 217 ARG A O 1
ATOM 2042 O O B ARG A 1 218 ? 25.811 -11.852 20.215 0.33 4.32 217 ARG A O 1
ATOM 2057 N N . PRO A 1 219 ? 23.833 -12.252 19.347 1.00 5.81 218 PRO A N 1
ATOM 2058 C CA . PRO A 1 219 ? 24.244 -13.549 18.786 1.00 6.47 218 PRO A CA 1
ATOM 2059 C C . PRO A 1 219 ? 25.336 -13.467 17.759 1.00 7.01 218 PRO A C 1
ATOM 2060 O O . PRO A 1 219 ? 26.033 -14.470 17.522 1.00 10.47 218 PRO A O 1
ATOM 2064 N N . TRP A 1 220 ? 25.607 -12.304 17.204 1.00 6.83 219 TRP A N 1
ATOM 2065 C CA . TRP A 1 220 ? 26.603 -12.073 16.165 1.00 7.71 219 TRP A CA 1
ATOM 2066 C C . TRP A 1 220 ? 27.859 -11.434 16.701 1.00 7.88 219 TRP A C 1
ATOM 2067 O O . TRP A 1 220 ? 28.702 -11.005 15.925 1.00 10.13 219 TRP A O 1
ATOM 2078 N N . ALA A 1 221 ? 28.043 -11.420 18.007 1.00 8.53 220 ALA A N 1
ATOM 2079 C CA . ALA A 1 221 ? 29.262 -10.910 18.566 1.00 10.01 220 ALA A CA 1
ATOM 2080 C C . ALA A 1 221 ? 30.440 -11.661 17.984 1.00 11.80 220 ALA A C 1
ATOM 2081 O O . ALA A 1 221 ? 30.431 -12.875 17.871 1.00 11.84 220 ALA A O 1
ATOM 2083 N N . LYS A 1 222 ? 31.540 -10.943 17.798 1.00 16.90 221 LYS A N 1
ATOM 2084 C CA . LYS A 1 222 ? 32.831 -11.526 17.399 1.00 18.96 221 LYS A CA 1
ATOM 2085 C C . LYS A 1 222 ? 33.878 -11.212 18.486 1.00 23.51 221 LYS A C 1
ATOM 2086 O O . LYS A 1 222 ? 33.854 -10.157 19.061 1.00 25.90 221 LYS A O 1
ATOM 2092 N N . PRO A 1 223 ? 34.850 -12.138 18.667 1.00 32.73 222 PRO A N 1
ATOM 2093 C CA . PRO A 1 223 ? 35.858 -11.949 19.731 1.00 36.28 222 PRO A CA 1
ATOM 2094 C C . PRO A 1 223 ? 36.640 -10.647 19.604 1.00 37.15 222 PRO A C 1
ATOM 2095 O O . PRO A 1 223 ? 36.968 -9.935 20.599 1.00 41.76 222 PRO A O 1
ATOM 2099 N N . GLU A 1 224 ? 36.895 -10.107 18.430 1.00 37.53 223 GLU A N 1
ATOM 2100 C CA . GLU A 1 224 ? 37.651 -8.879 18.185 1.00 40.38 223 GLU A CA 1
ATOM 2101 C C . GLU A 1 224 ? 36.837 -7.586 18.360 1.00 36.08 223 GLU A C 1
ATOM 2102 O O . GLU A 1 224 ? 37.435 -6.512 18.355 1.00 35.57 223 GLU A O 1
ATOM 2108 N N . ASP A 1 225 ? 35.509 -7.542 18.453 1.00 30.99 224 ASP A N 1
ATOM 2109 C CA . ASP A 1 225 ? 34.651 -6.422 18.594 1.00 24.35 224 ASP A CA 1
ATOM 2110 C C . ASP A 1 225 ? 35.041 -5.598 19.850 1.00 19.75 224 ASP A C 1
ATOM 2111 O O . ASP A 1 225 ? 35.500 -6.145 20.837 1.00 19.65 224 ASP A O 1
ATOM 2116 N N . PRO A 1 226 ? 34.829 -4.332 19.812 1.00 16.11 225 PRO A N 1
ATOM 2117 C CA . PRO A 1 226 ? 35.079 -3.502 21.042 1.00 12.46 225 PRO A CA 1
ATOM 2118 C C . PRO A 1 226 ? 34.134 -3.927 22.122 1.00 11.92 225 PRO A C 1
ATOM 2119 O O . PRO A 1 226 ? 33.007 -4.310 21.865 1.00 18.59 225 PRO A O 1
ATOM 2123 N N . SER A 1 227 ? 34.578 -3.758 23.353 1.00 9.70 226 SER A N 1
ATOM 2124 C CA . SER A 1 227 ? 33.823 -4.152 24.550 1.00 9.12 226 SER A CA 1
ATOM 2125 C C . SER A 1 227 ? 33.761 -3.014 25.543 1.00 7.12 226 SER A C 1
ATOM 2126 O O . SER A 1 227 ? 34.739 -2.703 26.199 1.00 8.60 226 SER A O 1
ATOM 2129 N N . LEU A 1 228 ? 32.574 -2.417 25.682 1.00 6.82 227 LEU A N 1
ATOM 2130 C CA . LEU A 1 228 ? 32.380 -1.365 26.640 1.00 6.14 227 LEU A CA 1
ATOM 2131 C C . LEU A 1 228 ? 32.705 -1.800 28.062 1.00 6.49 227 LEU A C 1
ATOM 2132 O O . LEU A 1 228 ? 33.351 -1.077 28.810 1.00 7.14 227 LEU A O 1
ATOM 2137 N N . LEU A 1 229 ? 32.186 -2.961 28.438 1.00 6.87 228 LEU A N 1
ATOM 2138 C CA . LEU A 1 229 ? 32.326 -3.366 29.803 1.00 7.53 228 LEU A CA 1
ATOM 2139 C C . LEU A 1 229 ? 33.767 -3.604 30.172 1.00 8.14 228 LEU A C 1
ATOM 2140 O O . LEU A 1 229 ? 34.124 -3.502 31.353 1.00 11.11 228 LEU A O 1
ATOM 2145 N N . GLU A 1 230 ? 34.620 -3.924 29.207 1.00 7.16 229 GLU A N 1
ATOM 2146 C CA . GLU A 1 230 ? 36.031 -4.191 29.432 1.00 8.19 229 GLU A CA 1
ATOM 2147 C C . GLU A 1 230 ? 36.931 -3.014 29.047 1.00 7.05 229 GLU A C 1
ATOM 2148 O O . GLU A 1 230 ? 38.151 -3.152 29.159 1.00 8.80 229 GLU A O 1
ATOM 2154 N N . ASP A 1 231 ? 36.384 -1.900 28.644 1.00 6.14 230 ASP A N 1
ATOM 2155 C CA . ASP A 1 231 ? 37.209 -0.777 28.198 1.00 6.00 230 ASP A CA 1
ATOM 2156 C C . ASP A 1 231 ? 37.889 -0.163 29.409 1.00 6.17 230 ASP A C 1
ATOM 2157 O O . ASP A 1 231 ? 37.206 0.297 30.330 1.00 6.73 230 ASP A O 1
ATOM 2162 N N A PRO A 1 232 ? 39.228 -0.155 29.485 0.68 6.45 231 PRO A N 1
ATOM 2163 N N B PRO A 1 232 ? 39.224 -0.133 29.304 0.32 7.05 231 PRO A N 1
ATOM 2164 C CA A PRO A 1 232 ? 39.816 0.292 30.782 0.68 7.56 231 PRO A CA 1
ATOM 2165 C CA B PRO A 1 232 ? 39.997 0.340 30.456 0.32 8.66 231 PRO A CA 1
ATOM 2166 C C A PRO A 1 232 ? 39.549 1.765 31.023 0.68 8.22 231 PRO A C 1
ATOM 2167 C C B PRO A 1 232 ? 39.607 1.727 30.916 0.32 8.26 231 PRO A C 1
ATOM 2168 O O A PRO A 1 232 ? 39.636 2.190 32.181 0.68 9.12 231 PRO A O 1
ATOM 2169 O O B PRO A 1 232 ? 39.661 2.087 32.090 0.32 9.63 231 PRO A O 1
ATOM 2176 N N . ARG A 1 233 ? 39.248 2.544 29.968 1.00 8.12 232 ARG A N 1
ATOM 2177 C CA . ARG A 1 233 ? 38.961 3.954 30.203 1.00 8.54 232 ARG A CA 1
ATOM 2178 C C . ARG A 1 233 ? 37.655 4.130 30.962 1.00 7.76 232 ARG A C 1
ATOM 2179 O O . ARG A 1 233 ? 37.480 5.024 31.801 1.00 8.71 232 ARG A O 1
ATOM 2187 N N . ILE A 1 234 ? 36.666 3.254 30.662 1.00 6.13 233 ILE A N 1
ATOM 2188 C CA . ILE A 1 234 ? 35.381 3.280 31.335 1.00 6.05 233 ILE A CA 1
ATOM 2189 C C . ILE A 1 234 ? 35.492 2.672 32.704 1.00 6.65 233 ILE A C 1
ATOM 2190 O O . ILE A 1 234 ? 34.948 3.189 33.663 1.00 7.30 233 ILE A O 1
ATOM 2195 N N . LYS A 1 235 ? 36.263 1.577 32.796 1.00 7.44 234 LYS A N 1
ATOM 2196 C CA . LYS A 1 235 ? 36.539 0.998 34.107 1.00 8.51 234 LYS A CA 1
ATOM 2197 C C . LYS A 1 235 ? 37.162 2.034 35.029 1.00 8.63 234 LYS A C 1
ATOM 2198 O O . LYS A 1 235 ? 36.878 2.025 36.217 1.00 9.94 234 LYS A O 1
ATOM 2204 N N . ALA A 1 236 ? 38.048 2.901 34.507 1.00 8.99 235 ALA A N 1
ATOM 2205 C CA . ALA A 1 236 ? 38.690 3.885 35.363 1.00 9.79 235 ALA A CA 1
ATOM 2206 C C . ALA A 1 236 ? 37.678 4.887 35.926 1.00 7.65 235 ALA A C 1
ATOM 2207 O O . ALA A 1 236 ? 37.781 5.298 37.071 1.00 8.27 235 ALA A O 1
ATOM 2209 N N . ILE A 1 237 ? 36.721 5.333 35.095 1.00 6.48 236 ILE A N 1
ATOM 2210 C CA . ILE A 1 237 ? 35.684 6.235 35.583 1.00 5.80 236 ILE A CA 1
ATOM 2211 C C . ILE A 1 237 ? 34.854 5.543 36.670 1.00 5.85 236 ILE A C 1
ATOM 2212 O O . ILE A 1 237 ? 34.539 6.113 37.693 1.00 6.23 236 ILE A O 1
ATOM 2217 N N . ALA A 1 238 ? 34.518 4.266 36.411 1.00 5.81 237 ALA A N 1
ATOM 2218 C CA . ALA A 1 238 ? 33.785 3.511 37.399 1.00 6.33 237 ALA A CA 1
ATOM 2219 C C . ALA A 1 238 ? 34.529 3.417 38.716 1.00 6.91 237 ALA A C 1
ATOM 2220 O O . ALA A 1 238 ? 33.969 3.639 39.795 1.00 7.55 237 ALA A O 1
ATOM 2222 N N . ALA A 1 239 ? 35.811 3.068 38.644 1.00 7.85 238 ALA A N 1
ATOM 2223 C CA . ALA A 1 239 ? 36.623 2.956 39.854 1.00 9.68 238 ALA A CA 1
ATOM 2224 C C . ALA A 1 239 ? 36.648 4.255 40.634 1.00 9.03 238 ALA A C 1
ATOM 2225 O O . ALA A 1 239 ? 36.570 4.253 41.847 1.00 10.41 238 ALA A O 1
ATOM 2227 N N . LYS A 1 240 ? 36.743 5.369 39.941 1.00 8.33 239 LYS A N 1
ATOM 2228 C CA . LYS A 1 240 ? 36.838 6.675 40.580 1.00 8.56 239 LYS A CA 1
ATOM 2229 C C . LYS A 1 240 ? 35.581 6.922 41.389 1.00 8.34 239 LYS A C 1
ATOM 2230 O O . LYS A 1 240 ? 35.638 7.493 42.467 1.00 10.19 239 LYS A O 1
ATOM 2237 N N . HIS A 1 241 ? 34.410 6.486 40.869 1.00 7.31 240 HIS A N 1
ATOM 2238 C CA . HIS A 1 241 ? 33.132 6.651 41.510 1.00 7.47 240 HIS A CA 1
ATOM 2239 C C . HIS A 1 241 ? 32.732 5.500 42.422 1.00 8.09 240 HIS A C 1
ATOM 2240 O O . HIS A 1 241 ? 31.659 5.525 43.011 1.00 9.34 240 HIS A O 1
ATOM 2247 N N . ASN A 1 242 ? 33.600 4.497 42.599 1.00 8.28 241 ASN A N 1
ATOM 2248 C CA . ASN A 1 242 ? 33.286 3.323 43.382 1.00 9.65 241 ASN A CA 1
ATOM 2249 C C . ASN A 1 242 ? 31.994 2.675 42.908 1.00 8.68 241 ASN A C 1
ATOM 2250 O O . ASN A 1 242 ? 31.183 2.237 43.714 1.00 10.87 241 ASN A O 1
ATOM 2258 N N . LYS A 1 243 ? 31.852 2.550 41.587 1.00 7.48 242 LYS A N 1
ATOM 2259 C CA . LYS A 1 243 ? 30.708 1.908 40.955 1.00 6.75 242 LYS A CA 1
ATOM 2260 C C . LYS A 1 243 ? 31.239 0.891 39.962 1.00 6.53 242 LYS A C 1
ATOM 2261 O O . LYS A 1 243 ? 32.430 0.863 39.643 1.00 7.57 242 LYS A O 1
ATOM 2272 N N . THR A 1 244 ? 30.358 0.024 39.455 1.00 6.77 243 THR A N 1
ATOM 2273 C CA . THR A 1 244 ? 30.750 -0.879 38.416 1.00 7.12 243 THR A CA 1
ATOM 2274 C C . THR A 1 244 ? 30.741 -0.186 37.051 1.00 5.98 243 THR A C 1
ATOM 2275 O O . THR A 1 244 ? 30.091 0.846 36.859 1.00 5.43 243 THR A O 1
ATOM 2279 N N . THR A 1 245 ? 31.417 -0.799 36.088 1.00 6.56 244 THR A N 1
ATOM 2280 C CA . THR A 1 245 ? 31.393 -0.273 34.746 1.00 6.08 244 THR A CA 1
ATOM 2281 C C . THR A 1 245 ? 29.952 -0.250 34.201 1.00 5.11 244 THR A C 1
ATOM 2282 O O . THR A 1 245 ? 29.565 0.734 33.587 1.00 5.15 244 THR A O 1
ATOM 2289 N N . ALA A 1 246 ? 29.185 -1.298 34.469 1.00 5.30 245 ALA A N 1
ATOM 2290 C CA . ALA A 1 246 ? 27.793 -1.300 34.028 1.00 5.02 245 ALA A CA 1
ATOM 2291 C C . ALA A 1 246 ? 27.025 -0.140 34.624 1.00 4.65 245 ALA A C 1
ATOM 2292 O O . ALA A 1 246 ? 26.222 0.490 33.943 1.00 4.65 245 ALA A O 1
ATOM 2294 N N . GLN A 1 247 ? 27.240 0.155 35.919 1.00 4.73 246 GLN A N 1
ATOM 2295 C CA . GLN A 1 247 ? 26.538 1.260 36.536 1.00 4.47 246 GLN A CA 1
ATOM 2296 C C . GLN A 1 247 ? 26.894 2.597 35.876 1.00 4.32 246 GLN A C 1
ATOM 2297 O O . GLN A 1 247 ? 26.021 3.447 35.694 1.00 4.44 246 GLN A O 1
ATOM 2303 N N . VAL A 1 248 ? 28.170 2.789 35.506 1.00 4.12 247 VAL A N 1
ATOM 2304 C CA . VAL A 1 248 ? 28.527 3.987 34.752 1.00 3.97 247 VAL A CA 1
ATOM 2305 C C . VAL A 1 248 ? 27.822 4.031 33.401 1.00 3.83 247 VAL A C 1
ATOM 2306 O O . VAL A 1 248 ? 27.334 5.076 32.982 1.00 4.03 247 VAL A O 1
ATOM 2310 N N . LEU A 1 249 ? 27.797 2.885 32.708 1.00 3.91 248 LEU A N 1
ATOM 2311 C CA . LEU A 1 249 ? 27.175 2.819 31.402 1.00 3.84 248 LEU A CA 1
ATOM 2312 C C . LEU A 1 249 ? 25.673 3.071 31.451 1.00 3.63 248 LEU A C 1
ATOM 2313 O O . LEU A 1 249 ? 25.098 3.528 30.468 1.00 4.18 248 LEU A O 1
ATOM 2318 N N . ILE A 1 250 ? 25.024 2.773 32.583 1.00 3.69 249 ILE A N 1
ATOM 2319 C CA . ILE A 1 250 ? 23.610 3.033 32.765 1.00 3.65 249 ILE A CA 1
ATOM 2320 C C . ILE A 1 250 ? 23.369 4.489 33.160 1.00 3.76 249 ILE A C 1
ATOM 2321 O O . ILE A 1 250 ? 22.452 5.141 32.669 1.00 4.08 249 ILE A O 1
ATOM 2326 N N . ARG A 1 251 ? 24.209 5.010 34.064 1.00 3.88 250 ARG A N 1
ATOM 2327 C CA . ARG A 1 251 ? 24.044 6.386 34.505 1.00 3.81 250 ARG A CA 1
ATOM 2328 C C . ARG A 1 251 ? 24.293 7.378 33.368 1.00 3.81 250 ARG A C 1
ATOM 2329 O O . ARG A 1 251 ? 23.678 8.445 33.333 1.00 4.28 250 ARG A O 1
ATOM 2337 N N . PHE A 1 252 ? 25.224 7.042 32.465 1.00 3.61 251 PHE A N 1
ATOM 2338 C CA . PHE A 1 252 ? 25.586 7.922 31.355 1.00 3.54 251 PHE A CA 1
ATOM 2339 C C . PHE A 1 252 ? 24.361 8.397 30.572 1.00 3.31 251 PHE A C 1
ATOM 2340 O O . PHE A 1 252 ? 24.114 9.606 30.491 1.00 3.75 251 PHE A O 1
ATOM 2348 N N . PRO A 1 253 ? 23.529 7.507 30.000 1.00 3.34 252 PRO A N 1
ATOM 2349 C CA . PRO A 1 253 ? 22.360 7.996 29.274 1.00 3.39 252 PRO A CA 1
ATOM 2350 C C . PRO A 1 253 ? 21.386 8.721 30.179 1.00 3.46 252 PRO A C 1
ATOM 2351 O O . PRO A 1 253 ? 20.716 9.665 29.741 1.00 3.83 252 PRO A O 1
ATOM 2355 N N . MET A 1 254 ? 21.254 8.291 31.443 1.00 3.59 253 MET A N 1
ATOM 2356 C CA . MET A 1 254 ? 20.332 8.977 32.329 1.00 3.93 253 MET A CA 1
ATOM 2357 C C . MET A 1 254 ? 20.657 10.472 32.399 1.00 4.22 253 MET A C 1
ATOM 2358 O O . MET A 1 254 ? 19.760 11.312 32.396 1.00 5.15 253 MET A O 1
ATOM 2363 N N . GLN A 1 255 ? 21.944 10.804 32.465 1.00 4.10 254 GLN A N 1
ATOM 2364 C CA . GLN A 1 255 ? 22.334 12.212 32.575 1.00 4.43 254 GLN A CA 1
ATOM 2365 C C . GLN A 1 255 ? 22.256 12.962 31.261 1.00 5.36 254 GLN A C 1
ATOM 2366 O O . GLN A 1 255 ? 22.449 14.178 31.257 1.00 10.48 254 GLN A O 1
ATOM 2372 N N . ARG A 1 256 ? 21.951 12.288 30.170 1.00 4.55 255 ARG A N 1
ATOM 2373 C CA . ARG A 1 256 ? 21.667 12.898 28.890 1.00 4.65 255 ARG A CA 1
ATOM 2374 C C . ARG A 1 256 ? 20.173 13.086 28.676 1.00 4.63 255 ARG A C 1
ATOM 2375 O O . ARG A 1 256 ? 19.740 13.410 27.573 1.00 5.50 255 ARG A O 1
ATOM 2383 N N . ASN A 1 257 ? 19.378 12.873 29.744 1.00 4.94 256 ASN A N 1
ATOM 2384 C CA . ASN A 1 257 ? 17.914 12.950 29.682 1.00 5.39 256 ASN A CA 1
ATOM 2385 C C . ASN A 1 257 ? 17.321 11.848 28.816 1.00 4.89 256 ASN A C 1
ATOM 2386 O O . ASN A 1 257 ? 16.244 12.024 28.262 1.00 6.51 256 ASN A O 1
ATOM 2391 N N . LEU A 1 258 ? 17.989 10.711 28.794 1.00 4.44 257 LEU A N 1
ATOM 2392 C CA . LEU A 1 258 ? 17.500 9.534 28.102 1.00 4.18 257 LEU A CA 1
ATOM 2393 C C . LEU A 1 258 ? 16.902 8.563 29.115 1.00 4.02 257 LEU A C 1
ATOM 2394 O O . LEU A 1 258 ? 17.231 8.552 30.299 1.00 5.15 257 LEU A O 1
ATOM 2399 N N . VAL A 1 259 ? 16.041 7.702 28.584 1.00 3.54 258 VAL A N 1
ATOM 2400 C CA . VAL A 1 259 ? 15.614 6.481 29.257 1.00 3.32 258 VAL A CA 1
ATOM 2401 C C . VAL A 1 259 ? 16.606 5.382 28.857 1.00 3.23 258 VAL A C 1
ATOM 2402 O O . VAL A 1 259 ? 17.143 5.441 27.745 1.00 4.02 258 VAL A O 1
ATOM 2406 N N . VAL A 1 260 ? 16.837 4.408 29.730 1.00 3.15 259 VAL A N 1
ATOM 2407 C CA . VAL A 1 260 ? 17.806 3.365 29.420 1.00 3.10 259 VAL A CA 1
ATOM 2408 C C . VAL A 1 260 ? 17.264 2.030 29.921 1.00 2.92 259 VAL A C 1
ATOM 2409 O O . VAL A 1 260 ? 16.631 1.956 30.970 1.00 3.38 259 VAL A O 1
ATOM 2413 N N . ILE A 1 261 ? 17.536 0.967 29.136 1.00 2.85 260 ILE A N 1
ATOM 2414 C CA . ILE A 1 261 ? 16.878 -0.325 29.346 1.00 2.76 260 ILE A CA 1
ATOM 2415 C C . ILE A 1 261 ? 17.877 -1.493 29.316 1.00 2.83 260 ILE A C 1
ATOM 2416 O O . ILE A 1 261 ? 17.787 -2.406 28.500 1.00 3.41 260 ILE A O 1
ATOM 2421 N N . PRO A 1 262 ? 18.841 -1.507 30.259 1.00 2.95 261 PRO A N 1
ATOM 2422 C CA . PRO A 1 262 ? 19.776 -2.638 30.298 1.00 3.04 261 PRO A CA 1
ATOM 2423 C C . PRO A 1 262 ? 19.048 -3.956 30.531 1.00 2.88 261 PRO A C 1
ATOM 2424 O O . PRO A 1 262 ? 18.128 -4.065 31.353 1.00 3.23 261 PRO A O 1
ATOM 2428 N N . LYS A 1 263 ? 19.532 -4.987 29.825 1.00 3.03 262 LYS A N 1
ATOM 2429 C CA . LYS A 1 263 ? 19.005 -6.332 29.994 1.00 3.01 262 LYS A CA 1
ATOM 2430 C C . LYS A 1 263 ? 19.905 -7.145 30.909 1.00 3.17 262 LYS A C 1
ATOM 2431 O O . LYS A 1 263 ? 21.121 -7.180 30.757 1.00 3.70 262 LYS A O 1
ATOM 2437 N N . SER A 1 264 ? 19.253 -7.904 31.809 1.00 3.47 263 SER A N 1
ATOM 2438 C CA . SER A 1 264 ? 19.946 -8.972 32.501 1.00 3.71 263 SER A CA 1
ATOM 2439 C C . SER A 1 264 ? 18.912 -10.001 32.918 1.00 3.93 263 SER A C 1
ATOM 2440 O O . SER A 1 264 ? 17.769 -9.679 33.219 1.00 4.23 263 SER A O 1
ATOM 2443 N N . VAL A 1 265 ? 19.395 -11.261 32.978 1.00 4.47 264 VAL A N 1
ATOM 2444 C CA . VAL A 1 265 ? 18.674 -12.322 33.668 1.00 5.11 264 VAL A CA 1
ATOM 2445 C C . VAL A 1 265 ? 19.407 -12.784 34.921 1.00 5.53 264 VAL A C 1
ATOM 2446 O O . VAL A 1 265 ? 18.960 -13.752 35.553 1.00 7.61 264 VAL A O 1
ATOM 2450 N N . THR A 1 266 ? 20.451 -12.085 35.316 1.00 4.74 265 THR A N 1
ATOM 2451 C CA . THR A 1 266 ? 21.222 -12.466 36.490 1.00 4.77 265 THR A CA 1
ATOM 2452 C C . THR A 1 266 ? 20.696 -11.667 37.669 1.00 4.44 265 THR A C 1
ATOM 2453 O O . THR A 1 266 ? 20.838 -10.444 37.661 1.00 4.36 265 THR A O 1
ATOM 2457 N N . PRO A 1 267 ? 20.124 -12.289 38.686 1.00 5.35 266 PRO A N 1
ATOM 2458 C CA . PRO A 1 267 ? 19.501 -11.489 39.761 1.00 5.66 266 PRO A CA 1
ATOM 2459 C C . PRO A 1 267 ? 20.423 -10.457 40.375 1.00 5.38 266 PRO A C 1
ATOM 2460 O O . PRO A 1 267 ? 19.973 -9.340 40.661 1.00 5.74 266 PRO A O 1
ATOM 2464 N N . GLU A 1 268 ? 21.690 -10.799 40.620 1.00 5.70 267 GLU A N 1
ATOM 2465 C CA . GLU A 1 268 ? 22.603 -9.849 41.238 1.00 6.75 267 GLU A CA 1
ATOM 2466 C C . GLU A 1 268 ? 22.822 -8.638 40.356 1.00 5.88 267 GLU A C 1
ATOM 2467 O O . GLU A 1 268 ? 22.967 -7.521 40.842 1.00 7.21 267 GLU A O 1
ATOM 2473 N N . ARG A 1 269 ? 22.897 -8.863 39.040 1.00 4.86 268 ARG A N 1
ATOM 2474 C CA . ARG A 1 269 ? 23.104 -7.763 38.109 1.00 4.81 268 ARG A CA 1
ATOM 2475 C C . ARG A 1 269 ? 21.835 -6.928 37.948 1.00 4.44 268 ARG A C 1
ATOM 2476 O O . ARG A 1 269 ? 21.918 -5.709 37.812 1.00 5.11 268 ARG A O 1
ATOM 2484 N N . ILE A 1 270 ? 20.674 -7.579 37.942 1.00 4.07 269 ILE A N 1
ATOM 2485 C CA . ILE A 1 270 ? 19.430 -6.828 37.903 1.00 3.80 269 ILE A CA 1
ATOM 2486 C C . ILE A 1 270 ? 19.415 -5.812 39.037 1.00 4.13 269 ILE A C 1
ATOM 2487 O O . ILE A 1 270 ? 19.106 -4.634 38.858 1.00 4.34 269 ILE A O 1
ATOM 2492 N N A ALA A 1 271 ? 19.772 -6.267 40.250 0.56 5.17 270 ALA A N 1
ATOM 2493 N N B ALA A 1 271 ? 19.733 -6.282 40.242 0.44 5.04 270 ALA A N 1
ATOM 2494 C CA A ALA A 1 271 ? 19.927 -5.299 41.342 0.56 5.15 270 ALA A CA 1
ATOM 2495 C CA B ALA A 1 271 ? 19.592 -5.512 41.492 0.44 5.03 270 ALA A CA 1
ATOM 2496 C C A ALA A 1 271 ? 21.058 -4.290 41.124 0.56 5.06 270 ALA A C 1
ATOM 2497 C C B ALA A 1 271 ? 20.673 -4.426 41.454 0.44 4.77 270 ALA A C 1
ATOM 2498 O O A ALA A 1 271 ? 20.831 -3.090 41.384 0.56 5.54 270 ALA A O 1
ATOM 2499 O O B ALA A 1 271 ? 20.381 -3.268 41.761 0.44 5.70 270 ALA A O 1
ATOM 2502 N N A GLU A 1 272 ? 22.221 -4.713 40.718 0.56 4.66 271 GLU A N 1
ATOM 2503 N N B GLU A 1 272 ? 21.904 -4.786 41.133 0.44 4.84 271 GLU A N 1
ATOM 2504 C CA A GLU A 1 272 ? 23.322 -3.776 40.506 0.56 5.04 271 GLU A CA 1
ATOM 2505 C CA B GLU A 1 272 ? 22.991 -3.824 41.164 0.44 5.85 271 GLU A CA 1
ATOM 2506 C C A GLU A 1 272 ? 22.924 -2.647 39.535 0.56 4.67 271 GLU A C 1
ATOM 2507 C C B GLU A 1 272 ? 22.781 -2.756 40.083 0.44 5.60 271 GLU A C 1
ATOM 2508 O O A GLU A 1 272 ? 23.235 -1.474 39.757 0.56 5.12 271 GLU A O 1
ATOM 2509 O O B GLU A 1 272 ? 23.047 -1.550 40.326 0.44 6.02 271 GLU A O 1
ATOM 2520 N N A ASN A 1 273 ? 22.259 -3.032 38.457 0.56 4.27 272 ASN A N 1
ATOM 2521 N N B ASN A 1 273 ? 22.239 -3.120 38.934 0.44 4.84 272 ASN A N 1
ATOM 2522 C CA A ASN A 1 273 ? 21.930 -2.053 37.427 0.56 4.11 272 ASN A CA 1
ATOM 2523 C CA B ASN A 1 273 ? 22.041 -2.283 37.773 0.44 5.19 272 ASN A CA 1
ATOM 2524 C C A ASN A 1 273 ? 20.869 -1.040 37.920 0.56 4.81 272 ASN A C 1
ATOM 2525 C C B ASN A 1 273 ? 21.076 -1.130 38.067 0.44 5.79 272 ASN A C 1
ATOM 2526 O O A ASN A 1 273 ? 20.750 -0.033 37.263 0.56 5.55 272 ASN A O 1
ATOM 2527 O O B ASN A 1 273 ? 21.060 -0.071 37.477 0.44 6.21 272 ASN A O 1
ATOM 2532 N N . PHE A 1 274 ? 20.157 -1.373 39.026 1.00 4.91 273 PHE A N 1
ATOM 2533 C CA . PHE A 1 274 ? 19.197 -0.417 39.516 1.00 4.80 273 PHE A CA 1
ATOM 2534 C C . PHE A 1 274 ? 19.801 0.621 40.454 1.00 4.85 273 PHE A C 1
ATOM 2535 O O . PHE A 1 274 ? 19.186 1.635 40.718 1.00 5.62 273 PHE A O 1
ATOM 2543 N N . LYS A 1 275 ? 21.007 0.341 40.966 1.00 5.30 274 LYS A N 1
ATOM 2544 C CA . LYS A 1 275 ? 21.625 1.178 41.979 1.00 6.35 274 LYS A CA 1
ATOM 2545 C C . LYS A 1 275 ? 22.482 2.292 41.321 1.00 6.16 274 LYS A C 1
ATOM 2546 O O . LYS A 1 275 ? 23.669 2.391 41.436 1.00 8.14 274 LYS A O 1
ATOM 2552 N N . VAL A 1 276 ? 21.717 3.146 40.603 1.00 5.38 275 VAL A N 1
ATOM 2553 C CA . VAL A 1 276 ? 22.301 4.167 39.751 1.00 5.49 275 VAL A CA 1
ATOM 2554 C C . VAL A 1 276 ? 21.709 5.531 40.015 1.00 6.16 275 VAL A C 1
ATOM 2555 O O . VAL A 1 276 ? 21.976 6.456 39.257 1.00 8.17 275 VAL A O 1
ATOM 2559 N N A PHE A 1 277 ? 20.948 5.671 41.112 0.62 7.54 276 PHE A N 1
ATOM 2560 N N B PHE A 1 277 ? 20.869 5.720 41.010 0.38 6.53 276 PHE A N 1
ATOM 2561 C CA A PHE A 1 277 ? 20.326 6.924 41.525 0.62 8.37 276 PHE A CA 1
ATOM 2562 C CA B PHE A 1 277 ? 20.134 6.965 41.065 0.38 6.42 276 PHE A CA 1
ATOM 2563 C C A PHE A 1 277 ? 21.019 7.639 42.679 0.62 10.03 276 PHE A C 1
ATOM 2564 C C B PHE A 1 277 ? 20.820 7.960 41.959 0.38 6.23 276 PHE A C 1
ATOM 2565 O O A PHE A 1 277 ? 20.500 8.630 43.159 0.62 15.53 276 PHE A O 1
ATOM 2566 O O B PHE A 1 277 ? 20.362 9.104 42.071 0.38 9.55 276 PHE A O 1
ATOM 2581 N N A ASP A 1 278 ? 22.195 7.134 43.084 0.62 9.88 277 ASP A N 1
ATOM 2582 N N B ASP A 1 278 ? 21.857 7.563 42.645 0.38 7.08 277 ASP A N 1
ATOM 2583 C CA A ASP A 1 278 ? 22.894 7.766 44.223 0.62 11.11 277 ASP A CA 1
ATOM 2584 C CA B ASP A 1 278 ? 22.440 8.238 43.771 0.38 8.92 277 ASP A CA 1
ATOM 2585 C C A ASP A 1 278 ? 24.322 8.200 43.877 0.62 10.20 277 ASP A C 1
ATOM 2586 C C B ASP A 1 278 ? 23.915 8.548 43.587 0.38 8.01 277 ASP A C 1
ATOM 2587 O O A ASP A 1 278 ? 25.098 8.349 44.809 0.62 11.95 277 ASP A O 1
ATOM 2588 O O B ASP A 1 278 ? 24.624 8.859 44.568 0.38 11.61 277 ASP A O 1
ATOM 2595 N N A PHE A 1 279 ? 24.549 8.542 42.619 0.62 8.76 278 PHE A N 1
ATOM 2596 N N B PHE A 1 279 ? 24.461 8.495 42.397 0.38 7.71 278 PHE A N 1
ATOM 2597 C CA A PHE A 1 279 ? 25.872 9.064 42.212 0.62 7.76 278 PHE A CA 1
ATOM 2598 C CA B PHE A 1 279 ? 25.795 9.107 42.226 0.38 8.70 278 PHE A CA 1
ATOM 2599 C C A PHE A 1 279 ? 25.731 9.841 40.923 0.62 7.25 278 PHE A C 1
ATOM 2600 C C B PHE A 1 279 ? 25.657 9.957 40.981 0.38 7.00 278 PHE A C 1
ATOM 2601 O O A PHE A 1 279 ? 24.830 9.610 40.132 0.62 9.15 278 PHE A O 1
ATOM 2602 O O B PHE A 1 279 ? 24.620 9.843 40.308 0.38 8.10 278 PHE A O 1
ATOM 2617 N N . GLU A 1 280 ? 26.655 10.768 40.700 1.00 7.04 279 GLU A N 1
ATOM 2618 C CA . GLU A 1 280 ? 26.618 11.659 39.556 1.00 7.41 279 GLU A CA 1
ATOM 2619 C C . GLU A 1 280 ? 27.950 11.621 38.834 1.00 6.64 279 GLU A C 1
ATOM 2620 O O . GLU A 1 280 ? 29.003 11.832 39.415 1.00 10.02 279 GLU A O 1
ATOM 2626 N N . LEU A 1 281 ? 27.887 11.422 37.523 1.00 4.56 280 LEU A N 1
ATOM 2627 C CA . LEU A 1 281 ? 29.032 11.625 36.654 1.00 4.35 280 LEU A CA 1
ATOM 2628 C C . LEU A 1 281 ? 29.224 13.133 36.476 1.00 4.40 280 LEU A C 1
ATOM 2629 O O . LEU A 1 281 ? 28.261 13.878 36.313 1.00 5.25 280 LEU A O 1
ATOM 2634 N N . SER A 1 282 ? 30.479 13.579 36.497 1.00 4.25 281 SER A N 1
ATOM 2635 C CA . SER A 1 282 ? 30.733 14.995 36.257 1.00 4.24 281 SER A CA 1
ATOM 2636 C C . SER A 1 282 ? 30.523 15.337 34.778 1.00 3.80 281 SER A C 1
ATOM 2637 O O . S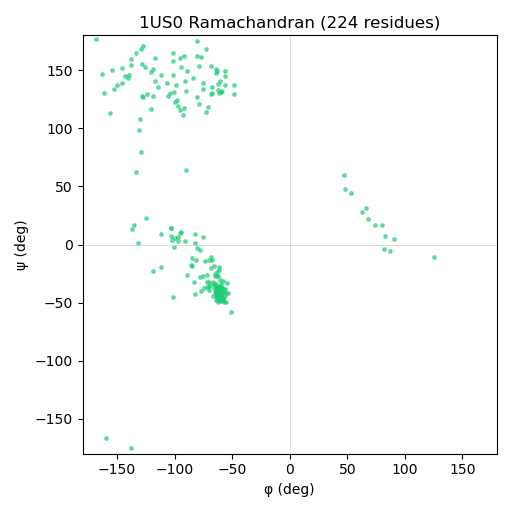ER A 1 282 ? 30.476 14.450 33.926 1.00 4.01 281 SER A O 1
ATOM 2640 N N . SER A 1 283 ? 30.487 16.632 34.463 1.00 4.20 282 SER A N 1
ATOM 2641 C CA . SER A 1 283 ? 30.421 17.016 33.067 1.00 4.34 282 SER A CA 1
ATOM 2642 C C . SER A 1 283 ? 31.649 16.510 32.295 1.00 3.90 282 SER A C 1
ATOM 2643 O O . SER A 1 283 ? 31.527 16.107 31.139 1.00 4.24 282 SER A O 1
ATOM 2650 N N . GLN A 1 284 ? 32.812 16.540 32.941 1.00 3.88 283 GLN A N 1
ATOM 2651 C CA . GLN A 1 284 ? 34.037 16.025 32.349 1.00 3.75 283 GLN A CA 1
ATOM 2652 C C . GLN A 1 284 ? 33.926 14.520 32.109 1.00 3.69 283 GLN A C 1
ATOM 2653 O O . GLN A 1 284 ? 34.326 14.031 31.046 1.00 4.01 283 GLN A O 1
ATOM 2659 N N . ASP A 1 285 ? 33.369 13.782 33.056 1.00 3.74 284 ASP A N 1
ATOM 2660 C CA . ASP A 1 285 ? 33.110 12.358 32.825 1.00 3.97 284 ASP A CA 1
ATOM 2661 C C . ASP A 1 285 ? 32.210 12.151 31.621 1.00 3.70 284 ASP A C 1
ATOM 2662 O O . ASP A 1 285 ? 32.435 11.258 30.804 1.00 4.04 284 ASP A O 1
ATOM 2667 N N . MET A 1 286 ? 31.143 12.945 31.555 1.00 3.68 285 MET A N 1
ATOM 2668 C CA . MET A 1 286 ? 30.172 12.812 30.467 1.00 3.69 285 MET A CA 1
ATOM 2669 C C . MET A 1 286 ? 30.820 13.073 29.118 1.00 3.64 285 MET A C 1
ATOM 2670 O O . MET A 1 286 ? 30.645 12.310 28.166 1.00 3.98 285 MET A O 1
ATOM 2675 N N . THR A 1 287 ? 31.583 14.176 29.028 1.00 3.73 286 THR A N 1
ATOM 2676 C CA . THR A 1 287 ? 32.249 14.515 27.792 1.00 3.72 286 THR A CA 1
ATOM 2677 C C . THR A 1 287 ? 33.313 13.473 27.440 1.00 3.71 286 THR A C 1
ATOM 2678 O O . THR A 1 287 ? 33.504 13.126 26.261 1.00 4.14 286 THR A O 1
ATOM 2682 N N . THR A 1 288 ? 34.002 12.960 28.446 1.00 3.73 287 THR A N 1
ATOM 2683 C CA . THR A 1 288 ? 34.980 11.912 28.209 1.00 3.83 287 THR A CA 1
ATOM 2684 C C . THR A 1 288 ? 34.309 10.657 27.649 1.00 4.04 287 THR A C 1
ATOM 2685 O O . THR A 1 288 ? 34.760 10.069 26.670 1.00 4.57 287 THR A O 1
ATOM 2689 N N . LEU A 1 289 ? 33.187 10.242 28.246 1.00 3.92 288 LEU A N 1
ATOM 2690 C CA . LEU A 1 289 ? 32.467 9.088 27.704 1.00 4.00 288 LEU A CA 1
ATOM 2691 C C . LEU A 1 289 ? 31.986 9.349 26.283 1.00 4.13 288 LEU A C 1
ATOM 2692 O O . LEU A 1 289 ? 32.063 8.476 25.422 1.00 4.79 288 LEU A O 1
ATOM 2697 N N . LEU A 1 290 ? 31.481 10.559 26.015 1.00 3.93 289 LEU A N 1
ATOM 2698 C CA . LEU A 1 290 ? 31.050 10.885 24.671 1.00 4.07 289 LEU A CA 1
ATOM 2699 C C . LEU A 1 290 ? 32.211 10.778 23.682 1.00 4.35 289 LEU A C 1
ATOM 2700 O O . LEU A 1 290 ? 32.002 10.485 22.509 1.00 5.02 289 LEU A O 1
ATOM 2705 N N . SER A 1 291 ? 33.423 11.047 24.144 1.00 4.37 290 SER A N 1
ATOM 2706 C CA . SER A 1 291 ? 34.577 11.071 23.249 1.00 4.62 290 SER A CA 1
ATOM 2707 C C . SER A 1 291 ? 34.913 9.696 22.702 1.00 4.77 290 SER A C 1
ATOM 2708 O O . SER A 1 291 ? 35.692 9.607 21.748 1.00 5.69 290 SER A O 1
ATOM 2711 N N . TYR A 1 292 ? 34.343 8.641 23.288 1.00 4.81 291 TYR A N 1
ATOM 2712 C CA . TYR A 1 292 ? 34.633 7.289 22.852 1.00 5.31 291 TYR A CA 1
ATOM 2713 C C . TYR A 1 292 ? 33.827 6.867 21.640 1.00 5.24 291 TYR A C 1
ATOM 2714 O O . TYR A 1 292 ? 34.029 5.754 21.143 1.00 5.87 291 TYR A O 1
ATOM 2723 N N . ASN A 1 293 ? 32.998 7.749 21.098 1.00 5.49 292 ASN A N 1
ATOM 2724 C CA . ASN A 1 293 ? 32.186 7.384 19.959 1.00 5.45 292 ASN A CA 1
ATOM 2725 C C . ASN A 1 293 ? 33.055 6.875 18.825 1.00 6.12 292 ASN A C 1
ATOM 2726 O O . ASN A 1 293 ? 34.059 7.513 18.472 1.00 6.67 292 ASN A O 1
ATOM 2731 N N . ARG A 1 294 ? 32.592 5.804 18.201 1.00 6.72 293 ARG A N 1
ATOM 2732 C CA . ARG A 1 294 ? 33.267 5.285 17.007 1.00 7.93 293 ARG A CA 1
ATOM 2733 C C . ARG A 1 294 ? 32.236 4.912 15.972 1.00 8.14 293 ARG A C 1
ATOM 2734 O O . ARG A 1 294 ? 32.542 4.224 14.975 1.00 9.73 293 ARG A O 1
ATOM 2749 N N . ASN A 1 295 ? 30.962 5.330 16.131 1.00 8.20 294 ASN A N 1
ATOM 2750 C CA . ASN A 1 295 ? 29.915 4.920 15.213 1.00 9.55 294 ASN A CA 1
ATOM 2751 C C . ASN A 1 295 ? 29.821 3.395 15.069 1.00 9.59 294 ASN A C 1
ATOM 2752 O O . ASN A 1 295 ? 29.626 2.878 13.948 1.00 13.01 294 ASN A O 1
ATOM 2757 N N A TRP A 1 296 ? 29.755 2.637 16.151 0.50 7.09 295 TRP A N 1
ATOM 2758 N N B TRP A 1 296 ? 30.180 2.779 16.151 0.50 6.46 295 TRP A N 1
ATOM 2759 C CA A TRP A 1 296 ? 29.679 1.177 16.205 0.50 6.69 295 TRP A CA 1
ATOM 2760 C CA B TRP A 1 296 ? 30.180 1.312 16.148 0.50 6.54 295 TRP A CA 1
ATOM 2761 C C A TRP A 1 296 ? 28.311 0.694 16.667 0.50 5.65 295 TRP A C 1
ATOM 2762 C C B TRP A 1 296 ? 28.766 0.862 16.524 0.50 5.03 295 TRP A C 1
ATOM 2763 O O A TRP A 1 296 ? 27.849 1.037 17.755 0.50 6.52 295 TRP A O 1
ATOM 2764 O O B TRP A 1 296 ? 28.302 1.013 17.664 0.50 5.10 295 TRP A O 1
ATOM 2785 N N A ARG A 1 297 ? 27.667 -0.094 15.809 0.50 5.65 296 ARG A N 1
ATOM 2786 N N B ARG A 1 297 ? 28.042 0.350 15.536 0.50 6.01 296 ARG A N 1
ATOM 2787 C CA A ARG A 1 297 ? 26.318 -0.598 16.097 0.50 5.26 296 ARG A CA 1
ATOM 2788 C CA B ARG A 1 297 ? 26.629 -0.015 15.662 0.50 5.32 296 ARG A CA 1
ATOM 2789 C C A ARG A 1 297 ? 26.298 -2.074 16.434 0.50 5.68 296 ARG A C 1
ATOM 2790 C C B ARG A 1 297 ? 26.491 -1.519 15.762 0.50 5.52 296 ARG A C 1
ATOM 2791 O O A ARG A 1 297 ? 26.738 -2.920 15.613 0.50 7.88 296 ARG A O 1
ATOM 2792 O O B ARG A 1 297 ? 26.815 -2.273 14.818 0.50 8.04 296 ARG A O 1
ATOM 2807 N N A VAL A 1 298 ? 25.649 -2.412 17.525 0.50 5.06 297 VAL A N 1
ATOM 2808 N N B VAL A 1 298 ? 26.026 -1.998 16.904 0.50 5.21 297 VAL A N 1
ATOM 2809 C CA A VAL A 1 298 ? 25.167 -3.737 17.785 0.50 5.41 297 VAL A CA 1
ATOM 2810 C CA B VAL A 1 298 ? 25.882 -3.435 17.078 0.50 7.00 297 VAL A CA 1
ATOM 2811 C C A VAL A 1 298 ? 24.131 -4.134 16.722 0.50 5.22 297 VAL A C 1
ATOM 2812 C C B VAL A 1 298 ? 24.600 -3.971 16.429 0.50 5.70 297 VAL A C 1
ATOM 2813 O O A VAL A 1 298 ? 24.198 -5.207 16.122 0.50 7.08 297 VAL A O 1
ATOM 2814 O O B VAL A 1 298 ? 24.494 -5.146 16.074 0.50 7.66 297 VAL A O 1
ATOM 2821 N N A CYS A 1 299 ? 23.123 -3.299 16.559 0.50 4.23 298 CYS A N 1
ATOM 2822 N N B CYS A 1 299 ? 23.574 -3.131 16.379 0.50 4.22 298 CYS A N 1
ATOM 2823 C CA A CYS A 1 299 ? 21.947 -3.691 15.824 0.50 5.01 298 CYS A CA 1
ATOM 2824 C CA B CYS A 1 299 ? 22.265 -3.645 15.950 0.50 4.22 298 CYS A CA 1
ATOM 2825 C C A CYS A 1 299 ? 21.980 -3.060 14.430 0.50 4.87 298 CYS A C 1
ATOM 2826 C C B CYS A 1 299 ? 21.963 -3.150 14.560 0.50 4.28 298 CYS A C 1
ATOM 2827 O O A CYS A 1 299 ? 21.761 -1.895 14.203 0.50 6.15 298 CYS A O 1
ATOM 2828 O O B CYS A 1 299 ? 21.489 -2.037 14.355 0.50 5.26 298 CYS A O 1
ATOM 2833 N N . ALA A 1 300 ? 22.259 -4.004 13.539 1.00 5.08 299 ALA A N 1
ATOM 2834 C CA . ALA A 1 300 ? 22.182 -3.771 12.127 1.00 5.46 299 ALA A CA 1
ATOM 2835 C C . ALA A 1 300 ? 21.926 -5.146 11.514 1.00 5.30 299 ALA A C 1
ATOM 2836 O O . ALA A 1 300 ? 22.147 -6.160 12.177 1.00 6.10 299 ALA A O 1
ATOM 2838 N N . LEU A 1 301 ? 21.501 -5.173 10.256 1.00 5.21 300 LEU A N 1
ATOM 2839 C CA . LEU A 1 301 ? 21.195 -6.473 9.671 1.00 4.90 300 LEU A CA 1
ATOM 2840 C C . LEU A 1 301 ? 21.298 -6.414 8.155 1.00 4.68 300 LEU A C 1
ATOM 2841 O O . LEU A 1 301 ? 20.484 -5.797 7.475 1.00 5.06 300 LEU A O 1
ATOM 2846 N N . LEU A 1 302 ? 22.292 -7.134 7.639 1.00 5.03 301 LEU A N 1
ATOM 2847 C CA . LEU A 1 302 ? 22.610 -7.076 6.219 1.00 5.54 301 LEU A CA 1
ATOM 2848 C C . LEU A 1 302 ? 21.404 -7.458 5.357 1.00 5.18 301 LEU A C 1
ATOM 2849 O O . LEU A 1 302 ? 21.187 -6.823 4.316 1.00 5.61 301 LEU A O 1
ATOM 2854 N N . SER A 1 303 ? 20.634 -8.471 5.742 1.00 5.00 302 SER A N 1
ATOM 2855 C CA . SER A 1 303 ? 19.538 -8.920 4.894 1.00 5.16 302 SER A CA 1
ATOM 2856 C C . SER A 1 303 ? 18.498 -7.867 4.658 1.00 4.90 302 SER A C 1
ATOM 2857 O O . SER A 1 303 ? 17.715 -7.990 3.709 1.00 5.42 302 SER A O 1
ATOM 2860 N N . CYS A 1 304 ? 18.436 -6.830 5.495 1.00 5.13 303 CYS A N 1
ATOM 2861 C CA . CYS A 1 304 ? 17.433 -5.801 5.398 1.00 5.36 303 CYS A CA 1
ATOM 2862 C C . CYS A 1 304 ? 17.922 -4.504 4.789 1.00 5.26 303 CYS A C 1
ATOM 2863 O O . CYS A 1 304 ? 17.144 -3.577 4.616 1.00 5.53 303 CYS A O 1
ATOM 2866 N N A THR A 1 305 ? 19.211 -4.370 4.406 0.62 6.22 304 THR A N 1
ATOM 2867 N N B THR A 1 305 ? 19.226 -4.512 4.496 0.38 4.70 304 THR A N 1
ATOM 2868 C CA A THR A 1 305 ? 19.789 -3.105 3.985 0.62 5.85 304 THR A CA 1
ATOM 2869 C CA B THR A 1 305 ? 19.787 -3.264 4.016 0.38 4.75 304 THR A CA 1
ATOM 2870 C C A THR A 1 305 ? 19.308 -2.514 2.682 0.62 5.83 304 THR A C 1
ATOM 2871 C C B THR A 1 305 ? 19.129 -2.946 2.673 0.38 6.10 304 THR A C 1
ATOM 2872 O O A THR A 1 305 ? 19.534 -1.331 2.448 0.62 7.90 304 THR A O 1
ATOM 2873 O O B THR A 1 305 ? 19.183 -1.780 2.307 0.38 8.46 304 THR A O 1
ATOM 2877 N N A SER A 1 306 ? 18.679 -3.306 1.802 0.62 4.96 305 SER A N 1
ATOM 2878 N N B SER A 1 306 ? 18.581 -3.935 2.010 0.38 5.61 305 SER A N 1
ATOM 2879 C CA A SER A 1 306 ? 18.113 -2.776 0.585 0.62 5.26 305 SER A CA 1
ATOM 2880 C CA B SER A 1 306 ? 17.925 -3.787 0.735 0.38 6.55 305 SER A CA 1
ATOM 2881 C C A SER A 1 306 ? 16.659 -2.352 0.728 0.62 5.46 305 SER A C 1
ATOM 2882 C C B SER A 1 306 ? 16.582 -3.092 0.799 0.38 5.46 305 SER A C 1
ATOM 2883 O O A SER A 1 306 ? 16.117 -1.788 -0.224 0.62 6.64 305 SER A O 1
ATOM 2884 O O B SER A 1 306 ? 16.075 -2.658 -0.245 0.38 7.67 305 SER A O 1
ATOM 2889 N N A HIS A 1 307 ? 16.032 -2.645 1.879 0.62 5.79 306 HIS A N 1
ATOM 2890 N N B HIS A 1 307 ? 15.963 -2.917 1.965 0.38 5.83 306 HIS A N 1
ATOM 2891 C CA A HIS A 1 307 ? 14.642 -2.250 2.067 0.62 5.62 306 HIS A CA 1
ATOM 2892 C CA B HIS A 1 307 ? 14.666 -2.254 2.070 0.38 5.27 306 HIS A CA 1
ATOM 2893 C C . HIS A 1 307 ? 14.677 -0.747 1.918 1.00 5.64 306 HIS A C 1
ATOM 2894 O O . HIS A 1 307 ? 15.585 -0.087 2.444 1.00 6.43 306 HIS A O 1
ATOM 2901 N N . LYS A 1 308 ? 13.690 -0.181 1.249 1.00 5.76 307 LYS A N 1
ATOM 2902 C CA . LYS A 1 308 ? 13.645 1.246 1.022 1.00 7.23 307 LYS A CA 1
ATOM 2903 C C . LYS A 1 308 ? 13.738 2.061 2.306 1.00 6.39 307 LYS A C 1
ATOM 2904 O O . LYS A 1 308 ? 14.250 3.165 2.279 1.00 7.85 307 LYS A O 1
ATOM 2913 N N . ASP A 1 309 ? 13.190 1.513 3.392 1.00 5.19 308 ASP A N 1
ATOM 2914 C CA . ASP A 1 309 ? 13.127 2.236 4.652 1.00 5.17 308 ASP A CA 1
ATOM 2915 C C . ASP A 1 309 ? 14.176 1.754 5.657 1.00 4.62 308 ASP A C 1
ATOM 2916 O O . ASP A 1 309 ? 14.107 2.101 6.844 1.00 4.88 308 ASP A O 1
ATOM 2921 N N . TYR A 1 310 ? 15.170 0.994 5.223 1.00 4.90 309 TYR A N 1
ATOM 2922 C CA . TYR A 1 310 ? 16.225 0.607 6.151 1.00 4.66 309 TYR A CA 1
ATOM 2923 C C . TYR A 1 310 ? 16.875 1.870 6.711 1.00 4.71 309 TYR A C 1
ATOM 2924 O O . TYR A 1 310 ? 17.205 2.783 5.947 1.00 5.86 309 TYR A O 1
ATOM 2933 N N . PRO A 1 311 ? 17.069 1.973 8.036 1.00 4.33 310 PRO A N 1
ATOM 2934 C CA . PRO A 1 311 ? 17.341 3.291 8.600 1.00 4.44 310 PRO A CA 1
ATOM 2935 C C . PRO A 1 311 ? 18.789 3.738 8.567 1.00 4.98 310 PRO A C 1
ATOM 2936 O O . PRO A 1 311 ? 19.042 4.916 8.778 1.00 6.06 310 PRO A O 1
ATOM 2940 N N . PHE A 1 312 ? 19.759 2.824 8.395 1.00 5.00 311 PHE A N 1
ATOM 2941 C CA A PHE A 1 312 ? 21.146 3.058 8.664 0.50 5.11 311 PHE A CA 1
ATOM 2942 C CA B PHE A 1 312 ? 21.135 3.255 8.645 0.50 6.77 311 PHE A CA 1
ATOM 2943 C C A PHE A 1 312 ? 21.948 3.037 7.342 0.50 5.00 311 PHE A C 1
ATOM 2944 C C B PHE A 1 312 ? 21.876 3.700 7.401 0.50 11.97 311 PHE A C 1
ATOM 2945 O O A PHE A 1 312 ? 21.596 2.391 6.378 0.50 7.01 311 PHE A O 1
ATOM 2946 O O B PHE A 1 312 ? 21.273 3.981 6.344 0.50 14.17 311 PHE A O 1
ATOM 2961 N N A HIS A 1 313 ? 23.067 3.722 7.469 0.50 8.78 312 HIS A N 1
ATOM 2962 N N B HIS A 1 313 ? 23.145 4.021 7.514 0.35 13.33 312 HIS A N 1
ATOM 2963 C CA . HIS A 1 313 ? 24.035 3.775 6.361 0.50 10.25 312 HIS A CA 1
ATOM 2964 C C . HIS A 1 313 ? 25.453 3.646 6.935 0.50 13.05 312 HIS A C 1
ATOM 2965 O O . HIS A 1 313 ? 25.703 3.641 8.190 0.50 14.50 312 HIS A O 1
ATOM 2968 N N . GLU A 1 314 ? 26.355 3.548 6.018 0.50 15.22 313 GLU A N 1
#